Protein AF-A0A1Z9F8K7-F1 (afdb_monomer)

Secondary structure (DSSP, 8-state):
-------------------------------------HHHHHHHHHT-TTTT-TT----HHHHHHHHHH--HHHHHHHHHHHHHHHHHHH---HHHHHHHHT-HHHHHHHHHHHHHHHHH----HHHHHHHHHHHHHHHHHHHHHHHHHH-TTSTTTTT-EEEEEEETTEEEEEEEEE-TT--HHHHHHHHHHHHIIIIIIS----EEEEEETTEEEEEEESS--S-EE-------

Structure (mmCIF, N/CA/C/O backbone):
data_AF-A0A1Z9F8K7-F1
#
_entry.id   AF-A0A1Z9F8K7-F1
#
loop_
_atom_site.group_PDB
_atom_site.id
_atom_site.type_symbol
_atom_site.label_atom_id
_atom_site.label_alt_id
_atom_site.label_comp_id
_atom_site.label_asym_id
_atom_site.label_entity_id
_atom_site.label_seq_id
_atom_site.pdbx_PDB_ins_code
_atom_site.Cartn_x
_atom_site.Cartn_y
_atom_site.Cartn_z
_atom_site.occupancy
_atom_site.B_iso_or_equiv
_atom_site.auth_seq_id
_atom_site.auth_comp_id
_atom_site.auth_asym_id
_atom_site.auth_atom_id
_atom_site.pdbx_PDB_model_num
ATOM 1 N N . MET A 1 1 ? 26.541 8.194 108.139 1.00 36.62 1 MET A N 1
ATOM 2 C CA . MET A 1 1 ? 27.384 9.402 108.032 1.00 36.62 1 MET A CA 1
ATOM 3 C C . MET A 1 1 ? 27.018 10.096 106.727 1.00 36.62 1 MET A C 1
ATOM 5 O O . MET A 1 1 ? 27.173 9.483 105.684 1.00 36.62 1 MET A O 1
ATOM 9 N N . ARG A 1 2 ? 26.381 11.278 106.823 1.00 26.78 2 ARG A N 1
ATOM 10 C CA . ARG A 1 2 ? 26.667 12.510 106.051 1.00 26.78 2 ARG A CA 1
ATOM 11 C C . ARG A 1 2 ? 27.646 12.297 10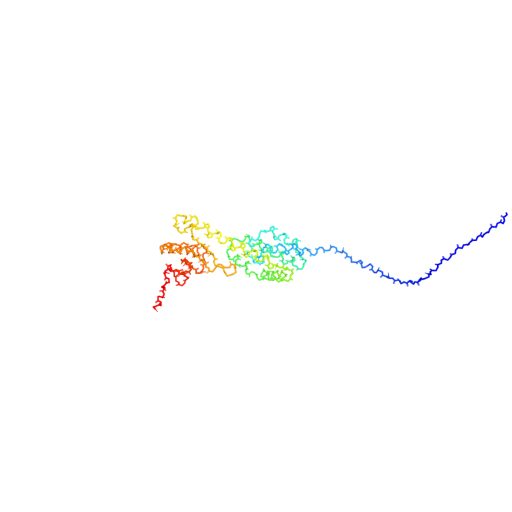4.871 1.00 26.78 2 ARG A C 1
ATOM 13 O O . ARG A 1 2 ? 28.742 11.823 105.125 1.00 26.78 2 ARG A O 1
ATOM 20 N N . ILE A 1 3 ? 27.366 12.609 103.606 1.00 37.41 3 ILE A N 1
ATOM 21 C CA . ILE A 1 3 ? 27.095 13.918 102.968 1.00 37.41 3 ILE A CA 1
ATOM 22 C C . ILE A 1 3 ? 27.021 13.573 101.459 1.00 37.41 3 ILE A C 1
ATOM 24 O O . ILE A 1 3 ? 27.861 12.819 100.984 1.00 37.41 3 ILE A O 1
ATOM 28 N N . ASN A 1 4 ? 25.919 13.822 100.751 1.00 33.81 4 ASN A N 1
ATOM 29 C CA . ASN A 1 4 ? 25.566 15.066 100.056 1.00 33.81 4 ASN A CA 1
ATOM 30 C C . ASN A 1 4 ? 26.594 15.575 99.031 1.00 33.81 4 ASN A C 1
ATOM 32 O O . ASN A 1 4 ? 27.760 15.751 99.351 1.00 33.81 4 ASN A O 1
ATOM 36 N N . ASN A 1 5 ? 26.037 16.034 97.906 1.00 37.03 5 ASN A N 1
ATOM 37 C CA . ASN A 1 5 ? 26.503 17.183 97.127 1.00 37.03 5 ASN A CA 1
ATOM 38 C C . ASN A 1 5 ? 27.742 16.950 96.236 1.00 37.03 5 ASN A C 1
ATOM 40 O O . ASN A 1 5 ? 28.699 16.300 96.617 1.00 37.03 5 ASN A O 1
ATOM 44 N N . THR A 1 6 ? 27.817 17.470 95.014 1.00 40.88 6 THR A N 1
ATOM 45 C CA . THR A 1 6 ? 27.006 18.492 94.342 1.00 40.88 6 THR A CA 1
ATOM 46 C C . THR A 1 6 ? 27.414 18.522 92.878 1.00 40.88 6 THR A C 1
ATOM 48 O O . THR A 1 6 ? 28.591 18.372 92.573 1.00 40.88 6 THR A O 1
ATOM 51 N N . ASN A 1 7 ? 26.423 18.781 92.026 1.00 40.78 7 ASN A N 1
ATOM 52 C CA . ASN A 1 7 ? 26.405 19.803 90.980 1.00 40.78 7 ASN A CA 1
ATOM 53 C C . ASN A 1 7 ? 27.745 20.231 90.377 1.00 40.78 7 ASN A C 1
ATOM 55 O O . ASN A 1 7 ? 28.614 20.748 91.070 1.00 40.78 7 ASN A O 1
ATOM 59 N N . THR A 1 8 ? 27.790 20.284 89.053 1.00 43.28 8 THR A N 1
ATOM 60 C CA . THR A 1 8 ? 27.679 21.531 88.268 1.00 43.28 8 THR A CA 1
ATOM 61 C C . THR A 1 8 ? 28.007 21.196 86.808 1.00 43.28 8 THR A C 1
ATOM 63 O O . THR A 1 8 ? 28.767 20.278 86.546 1.00 43.28 8 THR A O 1
ATOM 66 N N . ALA A 1 9 ? 27.524 21.872 85.781 1.00 42.62 9 ALA A N 1
ATOM 67 C CA . ALA A 1 9 ? 26.407 22.772 85.573 1.00 42.62 9 ALA A CA 1
ATOM 68 C C . ALA A 1 9 ? 26.485 23.181 84.090 1.00 42.62 9 ALA A C 1
ATOM 70 O O . ALA A 1 9 ? 27.541 23.084 83.474 1.00 42.62 9 ALA A O 1
ATOM 71 N N . VAL A 1 10 ? 25.385 23.758 83.610 1.00 44.31 10 VAL A N 1
ATOM 72 C CA . VAL A 1 10 ? 25.322 24.696 82.479 1.00 44.31 10 VAL A CA 1
ATOM 73 C C . VAL A 1 10 ? 25.510 24.065 81.087 1.00 44.31 10 VAL A C 1
ATOM 75 O O . VAL A 1 10 ? 26.565 23.568 80.742 1.00 44.31 10 VAL A O 1
ATOM 78 N N . GLY A 1 11 ? 24.534 24.108 80.189 1.00 39.06 11 GLY A N 1
ATOM 79 C CA . GLY A 1 11 ? 23.234 24.743 80.283 1.00 39.06 11 GLY A CA 1
ATOM 80 C C . GLY A 1 11 ? 22.647 25.032 78.911 1.00 39.06 11 GLY A C 1
ATOM 81 O O . GLY A 1 11 ? 23.347 25.006 77.904 1.00 39.06 11 GLY A O 1
ATOM 82 N N . THR A 1 12 ? 21.391 25.486 78.983 1.00 41.78 12 THR A N 1
ATOM 83 C CA . THR A 1 12 ? 20.778 26.531 78.139 1.00 41.78 12 THR A CA 1
ATOM 84 C C . THR A 1 12 ? 20.528 26.160 76.671 1.00 41.78 12 THR A C 1
ATOM 86 O O . THR A 1 12 ? 21.461 25.891 75.939 1.00 41.78 12 THR A O 1
ATOM 89 N N . LYS A 1 13 ? 19.315 26.191 76.109 1.00 43.00 13 LYS A N 1
ATOM 90 C CA . LYS A 1 13 ? 17.969 26.674 76.484 1.00 43.00 13 LYS A CA 1
ATOM 91 C C . LYS A 1 13 ? 16.964 25.868 75.626 1.00 43.00 13 LYS A C 1
ATOM 93 O O . LYS A 1 13 ? 17.309 25.489 74.517 1.00 43.00 13 LYS A O 1
ATOM 98 N N . LEU A 1 14 ? 15.837 25.404 76.182 1.00 38.28 14 LEU A N 1
ATOM 99 C CA . LEU A 1 14 ? 14.520 26.086 76.166 1.00 38.28 14 LEU A CA 1
ATOM 100 C C . LEU A 1 14 ? 14.023 26.357 74.727 1.00 38.28 14 LEU A C 1
ATOM 102 O O . LEU A 1 14 ? 14.733 26.990 73.966 1.00 38.28 14 LEU A O 1
ATOM 106 N N . ALA A 1 15 ? 12.807 26.039 74.301 1.00 37.22 15 ALA A N 1
ATOM 107 C CA . ALA A 1 15 ? 11.669 25.367 74.909 1.00 37.22 15 ALA A CA 1
ATOM 108 C C . ALA A 1 15 ? 10.620 25.153 73.803 1.00 37.22 15 ALA A C 1
ATOM 110 O O . ALA A 1 15 ? 10.550 25.937 72.863 1.00 37.22 15 ALA A O 1
ATOM 111 N N . LEU A 1 16 ? 9.811 24.111 73.994 1.00 40.34 16 LEU A N 1
ATOM 112 C CA . LEU A 1 16 ? 8.388 23.998 73.666 1.00 40.34 16 LEU A CA 1
ATOM 113 C C . LEU A 1 16 ? 7.793 24.978 72.640 1.00 40.34 16 LEU A C 1
ATOM 115 O O . LEU A 1 16 ? 7.617 26.157 72.932 1.00 40.34 16 LEU A O 1
ATOM 119 N N . LEU A 1 17 ? 7.210 24.403 71.588 1.00 39.25 17 LEU A N 1
ATOM 120 C CA . LEU A 1 17 ? 5.798 24.646 71.286 1.00 39.25 17 LEU A CA 1
ATOM 121 C C . LEU A 1 17 ? 5.211 23.470 70.496 1.00 39.25 17 LEU A C 1
ATOM 123 O O . LEU A 1 17 ? 5.615 23.175 69.375 1.00 39.25 17 LEU A O 1
ATOM 127 N N . LEU A 1 18 ? 4.263 22.792 71.149 1.00 39.88 18 LEU A N 1
ATOM 128 C CA . LEU A 1 18 ? 3.275 21.905 70.546 1.00 39.88 18 LEU A CA 1
ATOM 129 C C . LEU A 1 18 ? 2.636 22.600 69.337 1.00 39.88 18 LEU A C 1
ATOM 131 O O . LEU A 1 18 ? 1.976 23.624 69.502 1.00 39.88 18 LEU A O 1
ATOM 135 N N . VAL A 1 19 ? 2.731 21.981 68.165 1.00 38.62 19 VAL A N 1
ATOM 136 C CA . VAL A 1 19 ? 1.712 22.121 67.125 1.00 38.62 19 VAL A CA 1
ATOM 137 C C . VAL A 1 19 ? 1.274 20.715 66.757 1.00 38.62 19 VAL A C 1
ATOM 139 O O . VAL A 1 19 ? 1.989 19.942 66.127 1.00 38.62 19 VAL A O 1
ATOM 142 N N . THR A 1 20 ? 0.085 20.386 67.240 1.00 47.16 20 THR A N 1
ATOM 143 C CA . THR A 1 20 ? -0.798 19.340 66.739 1.00 47.16 20 THR A CA 1
ATOM 144 C C . THR A 1 20 ? -0.901 19.436 65.222 1.00 47.16 20 THR A C 1
ATOM 146 O O . THR A 1 20 ? -1.652 20.263 64.707 1.00 47.16 20 THR A O 1
ATOM 149 N N . LEU A 1 21 ? -0.165 18.586 64.507 1.00 39.25 21 LEU A N 1
ATOM 150 C CA . LEU A 1 21 ? -0.477 18.271 63.123 1.00 39.25 21 LEU A CA 1
ATOM 151 C C . LEU A 1 21 ? -1.242 16.952 63.116 1.00 39.25 21 LEU A C 1
ATOM 153 O O . LEU A 1 21 ? -0.684 15.868 63.279 1.00 39.25 21 LEU A O 1
ATOM 157 N N . ILE A 1 22 ? -2.556 17.089 62.977 1.00 41.19 22 ILE A N 1
ATOM 158 C CA . ILE A 1 22 ? -3.455 16.033 62.541 1.00 41.19 22 ILE A CA 1
ATOM 159 C C . ILE A 1 22 ? -2.940 15.613 61.163 1.00 41.19 22 ILE A C 1
ATOM 161 O O . ILE A 1 22 ? -3.246 16.247 60.156 1.00 41.19 22 ILE A O 1
ATOM 165 N N . VAL A 1 23 ? -2.105 14.575 61.114 1.00 41.94 23 VAL A N 1
ATOM 166 C CA . VAL A 1 23 ? -1.896 13.838 59.873 1.00 41.94 23 VAL A CA 1
ATOM 167 C C . VAL A 1 23 ? -3.186 13.065 59.682 1.00 41.94 23 VAL A C 1
ATOM 169 O O . VAL A 1 23 ? -3.385 11.992 60.249 1.00 41.94 23 VAL A O 1
ATOM 172 N N . ALA A 1 24 ? -4.108 13.683 58.947 1.00 41.72 24 ALA A N 1
ATOM 173 C CA . ALA A 1 24 ? -5.175 12.966 58.293 1.00 41.72 24 ALA A CA 1
ATOM 174 C C . ALA A 1 24 ? -4.490 11.898 57.442 1.00 41.72 24 ALA A C 1
ATOM 176 O O . ALA A 1 24 ? -3.976 12.173 56.359 1.00 41.72 24 ALA A O 1
ATOM 177 N N . VAL A 1 25 ? -4.442 10.680 57.979 1.00 42.53 25 VAL A N 1
ATOM 178 C CA . VAL A 1 25 ? -4.327 9.477 57.174 1.00 42.53 25 VAL A CA 1
ATOM 179 C C . VAL A 1 25 ? -5.582 9.515 56.319 1.00 42.53 25 VAL A C 1
ATOM 181 O O . VAL A 1 25 ? -6.651 9.059 56.720 1.00 42.53 25 VAL A O 1
ATOM 184 N N . SER A 1 26 ? -5.475 10.153 55.157 1.00 41.72 26 SER A N 1
ATOM 185 C CA . SER A 1 26 ? -6.296 9.781 54.028 1.00 41.72 26 SER A CA 1
ATOM 186 C C . SER A 1 26 ? -5.922 8.330 53.784 1.00 41.72 26 SER A C 1
ATOM 188 O O . SER A 1 26 ? -4.972 7.998 53.083 1.00 41.72 26 SER A O 1
ATOM 190 N N . ALA A 1 27 ? -6.671 7.445 54.438 1.00 40.38 27 ALA A N 1
ATOM 191 C CA . ALA A 1 27 ? -7.047 6.201 53.829 1.00 40.38 27 ALA A CA 1
ATOM 192 C C . ALA A 1 27 ? -7.707 6.604 52.508 1.00 40.38 27 ALA A C 1
ATOM 194 O O . ALA A 1 27 ? -8.923 6.761 52.418 1.00 40.38 27 ALA A O 1
ATOM 195 N N . VAL A 1 28 ? -6.880 6.824 51.483 1.00 39.66 28 VAL A N 1
ATOM 196 C CA . VAL A 1 28 ? -7.249 6.419 50.143 1.00 39.66 28 VAL A CA 1
ATOM 197 C C . VAL A 1 28 ? -7.537 4.948 50.344 1.00 39.66 28 VAL A C 1
ATOM 199 O O . VAL A 1 28 ? -6.641 4.125 50.525 1.00 39.66 28 VAL A O 1
ATOM 202 N N . SER A 1 29 ? -8.819 4.657 50.528 1.00 31.28 29 SER A N 1
ATOM 203 C CA . SER A 1 29 ? -9.329 3.324 50.356 1.00 31.28 29 SER A CA 1
ATOM 204 C C . SER A 1 29 ? -8.892 2.959 48.947 1.00 31.28 29 SER A C 1
ATOM 206 O O . SER A 1 29 ? -9.494 3.395 47.970 1.00 31.28 29 SER A O 1
ATOM 208 N N . CYS A 1 30 ? -7.778 2.234 48.850 1.00 41.50 30 CYS A N 1
ATOM 209 C CA . CYS A 1 30 ? -7.438 1.415 47.706 1.00 41.50 30 CYS A CA 1
ATOM 210 C C . CYS A 1 30 ? -8.510 0.322 47.640 1.00 41.50 30 CYS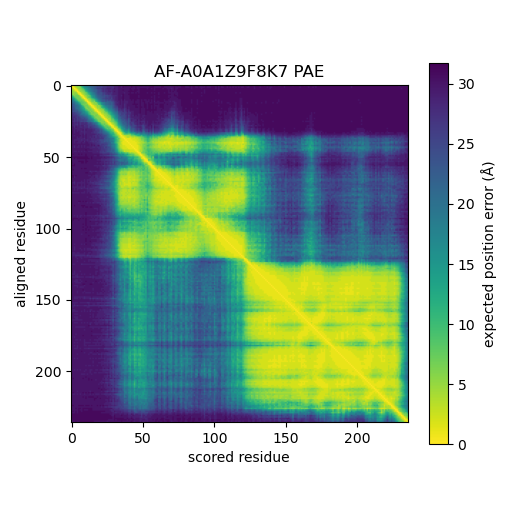 A C 1
ATOM 212 O O . CYS A 1 30 ? -8.272 -0.839 47.964 1.00 41.50 30 CYS A O 1
ATOM 214 N N . GLY A 1 31 ? -9.738 0.720 47.307 1.00 31.45 31 GLY A N 1
ATOM 215 C CA . GLY A 1 31 ? -10.697 -0.165 46.694 1.00 31.45 31 GLY A CA 1
ATOM 216 C C . GLY A 1 31 ? -10.125 -0.462 45.323 1.00 31.45 31 GLY A C 1
ATOM 217 O O . GLY A 1 31 ? -10.272 0.341 44.409 1.00 31.45 31 GLY A O 1
ATOM 218 N N . ASN A 1 32 ? -9.402 -1.575 45.220 1.00 40.25 32 ASN A N 1
ATOM 219 C CA . ASN A 1 32 ? -8.983 -2.166 43.958 1.00 40.25 32 ASN A CA 1
ATOM 220 C C . ASN A 1 32 ? -10.248 -2.578 43.182 1.00 40.25 32 ASN A C 1
ATOM 222 O O . ASN A 1 32 ? -10.625 -3.744 43.153 1.0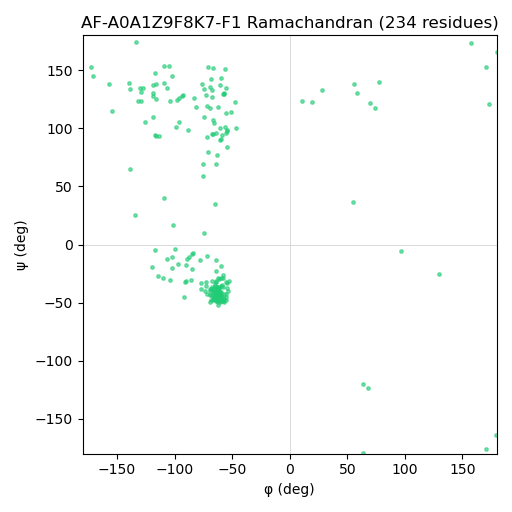0 40.25 32 ASN A O 1
ATOM 226 N N . ASN A 1 33 ? -10.929 -1.613 42.572 1.00 40.28 33 ASN A N 1
ATOM 227 C CA . ASN A 1 33 ? -11.612 -1.853 41.316 1.00 40.28 33 ASN A CA 1
ATOM 228 C C . ASN A 1 33 ? -10.550 -1.562 40.264 1.00 40.28 33 ASN A C 1
ATOM 230 O O . ASN A 1 33 ? -10.263 -0.399 40.003 1.00 40.28 33 ASN A O 1
ATOM 234 N N . SER A 1 34 ? -9.893 -2.597 39.737 1.00 50.91 34 SER A N 1
ATOM 235 C CA . SER A 1 34 ? -9.015 -2.418 38.581 1.00 50.91 34 SER A CA 1
ATOM 236 C C . SER A 1 34 ? -9.896 -1.982 37.410 1.00 50.91 34 SER A C 1
ATOM 238 O O . SER A 1 34 ? -10.560 -2.811 36.782 1.00 50.91 34 SER A O 1
ATOM 240 N N . ASP A 1 35 ? -9.975 -0.676 37.191 1.00 66.19 35 ASP A N 1
ATOM 241 C CA . ASP A 1 35 ? -10.745 -0.027 36.135 1.00 66.19 35 ASP A CA 1
ATOM 242 C C . ASP A 1 35 ? -10.035 -0.189 34.780 1.00 66.19 35 ASP A C 1
ATOM 244 O O . ASP A 1 35 ? -9.616 0.773 34.146 1.00 66.19 35 ASP A O 1
ATOM 248 N N . GLY A 1 36 ? -9.823 -1.450 34.387 1.00 69.81 36 GLY A N 1
ATOM 249 C CA . GLY A 1 36 ? -8.966 -1.816 33.261 1.00 69.81 36 GLY A CA 1
ATOM 250 C C . GLY A 1 36 ? -7.492 -1.443 33.465 1.00 69.81 36 GLY A C 1
ATOM 251 O O . GLY A 1 36 ? -7.088 -0.921 34.505 1.00 69.81 36 GLY A O 1
ATOM 252 N N . ASP A 1 37 ? -6.681 -1.741 32.456 1.00 82.06 37 ASP A N 1
ATOM 253 C CA . ASP A 1 37 ? -5.321 -1.220 32.309 1.00 82.06 37 ASP A CA 1
ATOM 254 C C . ASP A 1 37 ? -5.312 -0.375 31.035 1.00 82.06 37 ASP A C 1
ATOM 256 O O . ASP A 1 37 ? -5.166 -0.903 29.934 1.00 82.06 37 ASP A O 1
ATOM 260 N N . VAL A 1 38 ? -5.540 0.935 31.184 1.00 79.31 38 VAL A N 1
ATOM 261 C CA . VAL A 1 38 ? -5.648 1.882 30.060 1.00 79.31 38 VAL A CA 1
ATOM 262 C C . VAL A 1 38 ? -4.380 1.864 29.202 1.00 79.31 38 VAL A C 1
ATOM 264 O O . VAL A 1 38 ? -4.470 1.954 27.982 1.00 79.31 38 VAL A O 1
ATOM 267 N N . THR A 1 39 ? -3.199 1.710 29.808 1.00 79.38 39 THR A N 1
ATOM 268 C CA . THR A 1 39 ? -1.929 1.682 29.073 1.00 79.38 39 THR A CA 1
ATOM 269 C C . THR A 1 39 ? -1.818 0.413 28.236 1.00 79.38 39 THR A C 1
ATOM 271 O O . THR A 1 39 ? -1.580 0.505 27.035 1.00 79.38 39 THR A O 1
ATOM 274 N N . ALA A 1 40 ?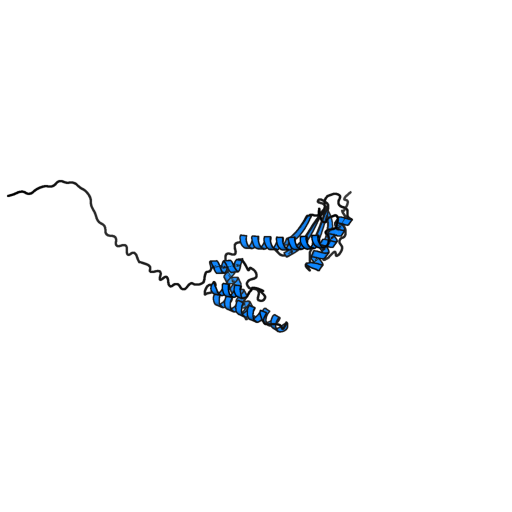 -2.071 -0.759 28.822 1.00 80.62 40 ALA A N 1
ATOM 275 C CA . ALA A 1 40 ? -2.063 -2.017 28.075 1.00 80.62 40 ALA A CA 1
ATOM 276 C C . ALA A 1 40 ? -3.187 -2.081 27.021 1.00 80.62 40 ALA A C 1
ATOM 278 O O . ALA A 1 40 ? -2.987 -2.611 25.930 1.00 80.62 40 ALA A O 1
ATOM 279 N N . TYR A 1 41 ? -4.357 -1.514 27.321 1.00 82.06 41 TYR A N 1
ATOM 280 C CA . TYR A 1 41 ? -5.472 -1.357 26.385 1.00 82.06 41 TYR A CA 1
ATOM 281 C C . TYR A 1 41 ? -5.064 -0.507 25.173 1.00 82.06 41 TYR A C 1
ATOM 283 O O . TYR A 1 41 ? -5.238 -0.933 24.031 1.00 82.06 41 TYR A O 1
ATOM 291 N N . CYS A 1 42 ? -4.450 0.655 25.407 1.00 77.75 42 CYS A N 1
ATOM 292 C CA . CYS A 1 42 ? -3.970 1.521 24.337 1.00 77.75 42 CYS A CA 1
ATOM 293 C C . CYS A 1 42 ? -2.798 0.909 23.556 1.00 77.75 42 CYS A C 1
ATOM 295 O O . CYS A 1 42 ? -2.724 1.114 22.348 1.00 77.75 42 CYS A O 1
ATOM 297 N N . ASP A 1 43 ? -1.936 0.101 24.177 1.00 78.44 43 ASP A N 1
ATOM 298 C CA . ASP A 1 43 ? -0.885 -0.662 23.484 1.00 78.44 43 ASP A CA 1
ATOM 299 C C . ASP A 1 43 ? -1.463 -1.667 22.476 1.00 78.44 43 ASP A C 1
ATOM 301 O O . ASP A 1 43 ? -0.935 -1.816 21.371 1.00 78.44 43 ASP A O 1
ATOM 305 N N . VAL A 1 44 ? -2.554 -2.356 22.837 1.00 75.88 44 VAL A N 1
ATOM 306 C CA . VAL A 1 44 ? -3.265 -3.267 21.923 1.00 75.88 44 VAL A CA 1
ATOM 307 C C . VAL A 1 44 ? -3.927 -2.486 20.788 1.00 75.88 44 VAL A C 1
ATOM 309 O O . VAL A 1 44 ? -3.885 -2.946 19.647 1.00 75.88 44 VAL A O 1
ATOM 312 N N . ILE A 1 45 ? -4.473 -1.297 21.076 1.00 74.81 45 ILE A N 1
ATOM 313 C CA . ILE A 1 45 ? -5.061 -0.423 20.050 1.00 74.81 45 ILE A CA 1
ATOM 314 C C . ILE A 1 45 ? -4.020 0.067 19.052 1.00 74.81 45 ILE A C 1
ATOM 316 O O . ILE A 1 45 ? -4.218 -0.012 17.844 1.00 74.81 45 ILE A O 1
ATOM 320 N N . SER A 1 46 ? -2.884 0.526 19.564 1.00 68.44 46 SER A N 1
ATOM 321 C CA . SER A 1 46 ? -1.795 1.092 18.765 1.00 68.44 46 SER A CA 1
ATOM 322 C C . SER A 1 46 ? -1.206 0.082 17.777 1.00 68.44 46 SER A C 1
ATOM 324 O O . SER A 1 46 ? -0.732 0.460 16.712 1.00 68.44 46 SER A O 1
ATOM 326 N N . LYS A 1 47 ? -1.242 -1.210 18.123 1.00 68.12 47 LYS A N 1
ATOM 327 C CA . LYS A 1 47 ? -0.743 -2.312 17.285 1.00 68.12 47 LYS A CA 1
ATOM 328 C C . LYS A 1 47 ? -1.764 -2.816 16.262 1.00 68.12 47 LYS A C 1
ATOM 330 O O . LYS A 1 47 ? -1.404 -3.633 15.424 1.00 68.12 47 LYS A O 1
ATOM 335 N N . ASN A 1 48 ? -3.008 -2.344 16.330 1.00 64.50 48 ASN A N 1
ATOM 336 C CA . ASN A 1 48 ? -4.124 -2.805 15.510 1.00 64.50 48 ASN A CA 1
ATOM 337 C C . ASN A 1 48 ? -4.975 -1.605 15.059 1.00 64.50 48 ASN A C 1
ATOM 339 O O . ASN A 1 48 ? -6.128 -1.468 15.455 1.00 64.50 48 ASN A O 1
ATOM 343 N N . LEU A 1 49 ? -4.409 -0.707 14.246 1.00 54.50 49 LEU A N 1
ATOM 344 C CA . LEU A 1 49 ? -5.061 0.560 13.870 1.00 54.50 49 LEU A CA 1
ATOM 345 C C . LEU A 1 49 ? -6.358 0.408 13.052 1.00 54.50 49 LEU A C 1
ATOM 347 O O . LEU A 1 49 ? -7.124 1.365 12.973 1.00 54.50 49 LEU A O 1
ATOM 351 N N . ASP A 1 50 ? -6.656 -0.782 12.522 1.00 55.06 50 ASP A N 1
ATOM 352 C CA . ASP A 1 50 ? -7.955 -1.081 11.900 1.00 55.06 50 ASP A CA 1
ATOM 353 C C . ASP A 1 50 ? -9.097 -1.215 12.923 1.00 55.06 50 ASP A C 1
ATOM 355 O O . ASP A 1 50 ? -10.272 -1.271 12.550 1.00 55.06 50 ASP A O 1
ATOM 359 N N . LEU A 1 51 ? -8.778 -1.257 14.223 1.00 51.78 51 LEU A N 1
ATOM 360 C CA . LEU A 1 51 ? -9.739 -1.409 15.309 1.00 51.78 51 LEU A CA 1
ATOM 361 C C . LEU A 1 51 ? -10.883 -0.402 15.189 1.00 51.78 51 LEU A C 1
ATOM 363 O O . LEU A 1 51 ? -10.704 0.801 15.364 1.00 51.78 51 LEU A O 1
ATOM 367 N N . GLY A 1 52 ? -12.080 -0.931 14.944 1.00 46.78 52 GLY A N 1
ATOM 368 C CA . GLY A 1 52 ? -13.328 -0.189 14.886 1.00 46.78 52 GLY A CA 1
ATOM 369 C C . GLY A 1 52 ? -14.145 -0.469 13.633 1.00 46.78 52 GLY A C 1
ATOM 370 O O . GLY A 1 52 ? -15.353 -0.347 13.725 1.00 46.78 52 GLY A O 1
ATOM 371 N N . VAL A 1 53 ? -13.570 -0.883 12.499 1.00 44.81 53 VAL A N 1
ATOM 372 C CA . VAL A 1 53 ? -14.380 -1.233 11.312 1.00 44.81 53 VAL A CA 1
ATOM 373 C C . VAL A 1 53 ? -15.173 -2.533 11.578 1.00 44.81 53 VAL A C 1
ATOM 375 O O . VAL A 1 53 ? -14.591 -3.478 12.117 1.00 44.81 53 VAL A O 1
ATOM 378 N N . PRO A 1 54 ? -16.479 -2.623 11.233 1.00 37.50 54 PRO A N 1
ATOM 379 C CA . PRO A 1 54 ? -17.305 -3.816 11.484 1.00 37.50 54 PRO A CA 1
ATOM 380 C C . PRO A 1 54 ? -16.787 -5.093 10.801 1.00 37.50 54 PRO A C 1
ATOM 382 O O . PRO A 1 54 ? -17.145 -6.190 11.211 1.00 37.50 54 PRO A O 1
ATOM 385 N N . ASP A 1 55 ? -15.924 -4.934 9.794 1.00 42.06 55 ASP A N 1
ATOM 386 C CA . ASP A 1 55 ? -15.230 -5.987 9.041 1.00 42.06 55 ASP A CA 1
ATOM 387 C C . ASP A 1 55 ? -13.726 -6.017 9.371 1.00 42.06 55 ASP A C 1
ATOM 389 O O . ASP A 1 55 ? -12.846 -6.122 8.517 1.00 42.06 55 ASP A O 1
ATOM 393 N N . THR A 1 56 ? -13.396 -5.822 10.646 1.00 49.22 56 THR A N 1
ATOM 394 C CA . THR A 1 56 ? -12.035 -6.058 11.111 1.00 49.22 56 THR A CA 1
ATOM 395 C C . THR A 1 56 ? -11.822 -7.563 11.190 1.00 49.22 56 THR A C 1
ATOM 397 O O . THR A 1 56 ? -12.357 -8.220 12.080 1.00 49.22 56 THR A O 1
ATOM 400 N N . ASN A 1 57 ? -10.995 -8.113 10.299 1.00 49.78 57 ASN A N 1
ATOM 401 C CA . ASN A 1 57 ? -10.450 -9.479 10.378 1.00 49.78 57 ASN A CA 1
ATOM 402 C C . ASN A 1 57 ? -9.511 -9.669 11.594 1.00 49.78 57 ASN A C 1
ATOM 404 O O . ASN A 1 57 ? -8.500 -10.370 11.524 1.00 49.78 57 ASN A O 1
ATOM 408 N N . LEU A 1 58 ? -9.804 -9.010 12.717 1.00 55.59 58 LEU A N 1
ATOM 409 C CA . LEU A 1 58 ? -9.051 -9.144 13.946 1.00 55.59 58 LEU A CA 1
ATOM 410 C C . LEU A 1 58 ? -9.352 -10.512 14.562 1.00 55.59 58 LEU A C 1
ATOM 412 O O . LEU A 1 58 ? -10.520 -10.859 14.754 1.00 55.59 58 LEU A O 1
ATOM 416 N N . PRO A 1 59 ? -8.318 -11.294 14.902 1.00 63.94 59 PRO A N 1
ATOM 417 C CA . PRO A 1 59 ? -8.506 -12.571 15.570 1.00 63.94 59 PRO A CA 1
ATOM 418 C C . PRO A 1 59 ? -9.315 -12.418 16.874 1.00 63.94 59 PRO A C 1
ATOM 420 O O . PRO A 1 59 ? -9.055 -11.514 17.674 1.00 63.94 59 PRO A O 1
ATOM 423 N N . ILE A 1 60 ? -10.302 -13.298 17.103 1.00 67.56 60 ILE A N 1
ATOM 424 C CA . ILE A 1 60 ? -11.223 -13.238 18.262 1.00 67.56 60 ILE A CA 1
ATOM 425 C C . ILE A 1 60 ? -10.467 -13.197 19.603 1.00 67.56 60 ILE A C 1
ATOM 427 O O . ILE A 1 60 ? -10.898 -12.529 20.543 1.00 67.56 60 ILE A O 1
ATOM 431 N N . ASP A 1 61 ? -9.315 -13.858 19.692 1.00 70.88 61 ASP A N 1
ATOM 432 C CA . ASP A 1 61 ? -8.440 -13.856 20.865 1.00 70.88 61 ASP A CA 1
ATOM 433 C C . ASP A 1 61 ? -7.849 -12.471 21.177 1.00 70.88 61 ASP A C 1
ATOM 435 O O . ASP A 1 61 ? -7.680 -12.127 22.350 1.00 70.88 61 ASP A O 1
ATOM 439 N N . GLN A 1 62 ? -7.606 -11.632 20.164 1.00 69.50 62 GLN A N 1
ATOM 440 C CA . GLN A 1 62 ? -7.192 -10.242 20.377 1.00 69.50 62 GLN A CA 1
ATOM 441 C C . GLN A 1 62 ? -8.342 -9.368 20.892 1.00 69.50 62 GLN A C 1
ATOM 443 O O . GLN A 1 62 ? -8.123 -8.503 21.743 1.00 69.50 62 GLN A O 1
ATOM 448 N N . LEU A 1 63 ? -9.576 -9.617 20.442 1.00 71.69 63 LEU A N 1
ATOM 449 C CA . LEU A 1 63 ? -10.767 -8.918 20.940 1.00 71.69 63 LEU A CA 1
ATOM 450 C C . LEU A 1 63 ? -11.081 -9.309 22.394 1.00 71.69 63 LEU A C 1
ATOM 452 O O . LEU A 1 63 ? -11.416 -8.448 23.209 1.00 71.69 63 LEU A O 1
ATOM 456 N N . ASP A 1 64 ? -10.898 -10.580 22.758 1.00 80.12 64 ASP A N 1
ATOM 457 C CA . ASP A 1 64 ? -11.061 -11.056 24.138 1.00 80.12 64 ASP A CA 1
ATOM 458 C C . ASP A 1 64 ? -9.980 -10.476 25.081 1.00 80.12 64 ASP A C 1
ATOM 460 O O . ASP A 1 64 ? -10.271 -10.098 26.227 1.00 80.12 64 ASP A O 1
ATOM 464 N N . LEU A 1 65 ? -8.741 -10.318 24.594 1.00 80.00 65 LEU A N 1
ATOM 465 C CA . LEU A 1 65 ? -7.686 -9.589 25.308 1.00 80.00 65 LEU A CA 1
ATOM 466 C C . LEU A 1 65 ? -8.069 -8.114 25.509 1.00 80.00 65 LEU A C 1
ATOM 468 O O . LEU A 1 65 ? -7.943 -7.591 26.618 1.00 80.00 65 LEU A O 1
ATOM 472 N N . LEU A 1 66 ? -8.607 -7.462 24.478 1.00 78.75 66 LEU A N 1
ATOM 473 C CA . LEU A 1 66 ? -9.043 -6.068 24.544 1.00 78.75 66 LEU A CA 1
ATOM 474 C C . LEU A 1 66 ? -10.160 -5.866 25.585 1.00 78.75 66 LEU A C 1
ATOM 476 O O . LEU A 1 66 ? -10.083 -4.930 26.376 1.00 78.75 66 LEU A O 1
ATOM 480 N N . ILE A 1 67 ? -11.145 -6.772 25.674 1.00 82.69 67 ILE A N 1
ATOM 481 C CA . ILE A 1 67 ? -12.199 -6.748 26.716 1.00 82.69 67 ILE A CA 1
ATOM 482 C C . ILE A 1 67 ? -11.606 -6.879 28.125 1.00 82.69 67 ILE A C 1
ATOM 484 O O . ILE A 1 67 ? -12.103 -6.275 29.085 1.00 82.69 67 ILE A O 1
ATOM 488 N N . THR A 1 68 ? -10.565 -7.699 28.267 1.00 84.06 68 THR A N 1
ATOM 489 C CA . THR A 1 68 ? -9.905 -7.937 29.556 1.00 84.06 68 THR A CA 1
ATOM 490 C C . THR A 1 68 ? -9.216 -6.671 30.058 1.00 84.06 68 THR A C 1
ATOM 492 O O . THR A 1 68 ? -9.330 -6.349 31.241 1.00 84.06 68 THR A O 1
ATOM 495 N N . LEU A 1 69 ? -8.564 -5.939 29.153 1.00 84.06 69 LEU A N 1
ATOM 496 C CA . LEU A 1 69 ? -7.814 -4.719 29.452 1.00 84.06 69 LEU A CA 1
ATOM 497 C C . LEU A 1 69 ? -8.694 -3.458 29.475 1.00 84.06 69 LEU A C 1
ATOM 499 O O . LEU A 1 69 ? -8.315 -2.471 30.102 1.00 84.06 69 LEU A O 1
ATOM 503 N N . ALA A 1 70 ? -9.867 -3.497 28.834 1.00 83.00 70 ALA A N 1
ATOM 504 C CA . ALA A 1 70 ? -10.750 -2.348 28.669 1.00 83.00 70 ALA A CA 1
ATOM 505 C C . ALA A 1 70 ? -11.190 -1.720 30.009 1.00 83.00 70 ALA A C 1
ATOM 507 O O . ALA A 1 70 ? -11.735 -2.427 30.873 1.00 83.00 70 ALA A O 1
ATOM 508 N N . PRO A 1 71 ? -11.049 -0.388 30.148 1.00 84.25 71 PRO A N 1
ATOM 509 C CA . PRO A 1 71 ? -11.649 0.386 31.233 1.00 84.25 71 PRO A CA 1
ATOM 510 C C . PRO A 1 71 ? -13.163 0.200 31.297 1.00 84.25 71 PRO A C 1
ATOM 512 O O . PRO A 1 71 ? -13.817 -0.047 30.277 1.00 84.25 71 PRO A O 1
ATOM 515 N N . SER A 1 72 ? -13.753 0.327 32.487 1.00 83.56 72 SER A N 1
ATOM 516 C CA . SER A 1 72 ? -15.179 0.035 32.700 1.00 83.56 72 SER A CA 1
ATOM 517 C C . SER A 1 72 ? -16.117 0.870 31.817 1.00 83.56 72 SER A C 1
ATOM 519 O O . SER A 1 72 ? -17.185 0.389 31.428 1.00 83.56 72 SER A O 1
ATOM 521 N N . GLU A 1 73 ? -15.681 2.074 31.450 1.00 81.81 73 GLU A N 1
ATOM 522 C CA . GLU A 1 73 ? -16.366 3.044 30.591 1.00 81.81 73 GLU A CA 1
ATOM 523 C C . GLU A 1 73 ? -16.572 2.529 29.159 1.00 81.81 73 GLU A C 1
ATOM 525 O O . GLU A 1 73 ? -17.649 2.702 28.589 1.00 81.81 73 GLU A O 1
ATOM 530 N N . VAL A 1 74 ? -15.571 1.845 28.592 1.00 81.62 74 VAL A N 1
ATOM 531 C CA . VAL A 1 74 ? -15.583 1.366 27.197 1.00 81.62 74 VAL A CA 1
ATOM 532 C C . VAL A 1 74 ? -15.792 -0.149 27.098 1.00 81.62 74 VAL A C 1
ATOM 534 O O . VAL A 1 74 ? -16.141 -0.668 26.042 1.00 81.62 74 VAL A O 1
ATOM 537 N N . LYS A 1 75 ? -15.681 -0.890 28.207 1.00 84.94 75 LYS A N 1
ATOM 538 C CA . LYS A 1 75 ? -15.765 -2.361 28.233 1.00 84.94 75 LYS A CA 1
ATOM 539 C C . LYS A 1 75 ? -17.029 -2.931 27.589 1.00 84.94 75 LYS A C 1
ATOM 541 O O . LYS A 1 75 ? -16.961 -3.932 26.875 1.00 84.94 75 LYS A O 1
ATOM 546 N N . LYS A 1 76 ? -18.185 -2.294 27.805 1.00 85.31 76 LYS A N 1
ATOM 547 C CA . LYS A 1 76 ? -19.452 -2.702 27.167 1.00 85.31 76 LYS A CA 1
ATOM 548 C C . LYS A 1 76 ? -19.427 -2.504 25.652 1.00 85.31 76 LYS A C 1
ATOM 550 O O . LYS A 1 76 ? -19.956 -3.340 24.928 1.00 85.31 76 LYS A O 1
ATOM 555 N N . VAL A 1 77 ? -18.795 -1.427 25.194 1.00 82.88 77 VAL A N 1
ATOM 556 C CA . VAL A 1 77 ? -18.643 -1.096 23.775 1.00 82.88 77 VAL A CA 1
ATOM 557 C C . VAL A 1 77 ? -17.714 -2.103 23.098 1.00 82.88 77 VAL A C 1
ATOM 559 O O . VAL A 1 77 ? -18.097 -2.703 22.101 1.00 82.88 77 VAL A O 1
ATOM 562 N N . VAL A 1 78 ? -16.554 -2.389 23.699 1.00 80.44 78 VAL A N 1
ATOM 563 C CA . VAL A 1 78 ? -15.600 -3.397 23.197 1.00 80.44 78 VAL A CA 1
ATOM 564 C C . VAL A 1 78 ? -16.232 -4.791 23.144 1.00 80.44 78 VAL A C 1
ATOM 566 O O . VAL A 1 78 ? -16.069 -5.513 22.166 1.00 80.44 78 VAL A O 1
ATOM 569 N N . THR A 1 79 ? -17.017 -5.158 24.163 1.00 83.56 79 THR A N 1
ATOM 570 C CA . THR A 1 79 ? -17.746 -6.440 24.177 1.00 83.56 79 THR A CA 1
ATOM 571 C C . THR A 1 79 ? -18.756 -6.524 23.031 1.00 83.56 79 THR A C 1
ATOM 573 O O . THR A 1 79 ? -18.907 -7.579 22.420 1.00 83.56 79 THR A O 1
ATOM 576 N N . LYS A 1 80 ? -19.436 -5.415 22.717 1.00 82.81 80 LYS A N 1
ATOM 577 C CA . LYS A 1 80 ? -20.377 -5.354 21.597 1.00 82.81 80 LYS A CA 1
ATOM 578 C C . LYS A 1 80 ? -19.659 -5.518 20.257 1.00 82.81 80 LYS A C 1
ATOM 580 O O . LYS A 1 80 ? -20.075 -6.366 19.482 1.00 82.81 80 LYS A O 1
ATOM 585 N N . ILE A 1 81 ? -18.546 -4.808 20.044 1.00 76.44 81 ILE A N 1
ATOM 586 C CA . ILE A 1 81 ? -17.703 -4.952 18.841 1.00 76.44 81 ILE A CA 1
ATOM 587 C C . ILE A 1 81 ? -17.254 -6.407 18.661 1.00 76.44 81 ILE A C 1
ATOM 589 O O . ILE A 1 81 ? -17.381 -6.961 17.573 1.00 76.44 81 ILE A O 1
ATOM 593 N N . ARG A 1 82 ? -16.800 -7.058 19.739 1.00 80.62 82 ARG A N 1
ATOM 594 C CA . ARG A 1 82 ? -16.402 -8.471 19.717 1.00 80.62 82 ARG A CA 1
ATOM 595 C C . ARG A 1 82 ? -17.539 -9.399 19.304 1.00 80.62 82 ARG A C 1
ATOM 597 O O . ARG A 1 82 ? -17.321 -10.300 18.502 1.00 80.62 82 ARG A O 1
ATOM 604 N N . ASN A 1 83 ? -18.733 -9.208 19.860 1.00 80.25 83 ASN A N 1
ATOM 605 C CA . ASN A 1 83 ? -19.884 -10.045 19.524 1.00 80.25 83 ASN A CA 1
ATOM 606 C C . ASN A 1 83 ? -20.326 -9.830 18.076 1.00 80.25 83 ASN A C 1
ATOM 608 O O . ASN A 1 83 ? -20.509 -10.807 17.366 1.00 80.25 83 ASN A O 1
ATOM 612 N N . THR A 1 84 ? -20.391 -8.579 17.615 1.00 76.06 84 THR A N 1
ATOM 613 C CA . THR A 1 84 ? -20.707 -8.269 16.216 1.00 76.06 84 THR A CA 1
ATOM 614 C C . THR A 1 84 ? -19.687 -8.885 15.256 1.00 76.06 84 THR A C 1
ATOM 616 O O . THR A 1 84 ? -20.084 -9.471 14.259 1.00 76.06 84 THR A O 1
ATOM 619 N N . SER A 1 85 ? -18.388 -8.813 15.564 1.00 73.44 85 SER A N 1
ATOM 620 C CA . SER A 1 85 ? -17.334 -9.435 14.747 1.00 73.44 85 SER A CA 1
ATOM 621 C C . SER A 1 85 ? -17.472 -10.963 14.691 1.00 73.44 85 SER A C 1
ATOM 623 O O . SER A 1 85 ? -17.366 -11.555 13.618 1.00 73.44 85 SER A O 1
ATOM 625 N N . ALA A 1 86 ? -17.785 -11.605 15.823 1.00 74.50 86 ALA A N 1
ATOM 626 C CA . ALA A 1 86 ? -18.052 -13.042 15.864 1.00 74.50 86 ALA A CA 1
ATOM 627 C C . ALA A 1 86 ? -19.298 -13.422 15.044 1.00 74.50 86 ALA A C 1
ATOM 629 O O . ALA A 1 86 ? -19.244 -14.377 14.275 1.00 74.50 86 ALA A O 1
ATOM 630 N N . ASP A 1 87 ? -20.382 -12.651 15.159 1.00 75.50 87 ASP A N 1
ATOM 631 C CA . ASP A 1 87 ? -21.615 -12.880 14.403 1.00 75.50 87 ASP A CA 1
ATOM 632 C C . ASP A 1 87 ? -21.368 -12.719 12.892 1.00 75.50 87 ASP A C 1
ATOM 634 O O . ASP A 1 87 ? -21.790 -13.562 12.106 1.00 75.50 87 ASP A O 1
ATOM 638 N N . VAL A 1 88 ? -20.627 -11.682 12.481 1.00 72.62 88 VAL A N 1
ATOM 639 C CA . VAL A 1 88 ? -20.237 -11.437 11.080 1.00 72.62 88 VAL A CA 1
ATOM 640 C C . VAL A 1 88 ? -19.409 -12.591 10.513 1.00 72.62 88 VAL A C 1
ATOM 642 O O . VAL A 1 88 ? -19.673 -13.028 9.393 1.00 72.62 88 VAL A O 1
ATOM 645 N N . ALA A 1 89 ? -18.464 -13.138 11.283 1.00 71.69 89 ALA A N 1
ATOM 646 C CA . ALA A 1 89 ? -17.631 -14.263 10.853 1.00 71.69 89 ALA A CA 1
ATOM 647 C C . ALA A 1 89 ? -18.429 -15.559 10.594 1.00 71.69 89 ALA A C 1
ATOM 649 O O . ALA A 1 89 ? -17.974 -16.429 9.849 1.00 71.69 89 ALA A O 1
ATOM 650 N N . GLU A 1 90 ? -19.619 -15.698 11.186 1.00 74.44 90 GLU A N 1
ATOM 651 C CA . GLU A 1 90 ? -20.515 -16.840 10.969 1.00 74.44 90 GLU A CA 1
ATOM 652 C C . GLU A 1 90 ? -21.468 -16.647 9.770 1.00 74.44 90 GLU A C 1
ATOM 654 O O . GLU A 1 90 ? -22.109 -17.604 9.317 1.00 74.44 90 GLU A O 1
ATOM 659 N N . ILE A 1 91 ? -21.557 -15.435 9.209 1.00 73.88 91 ILE A N 1
ATOM 660 C CA . ILE A 1 91 ? -22.447 -15.128 8.087 1.00 73.88 91 ILE A CA 1
ATOM 661 C C . ILE A 1 91 ? -21.818 -15.571 6.760 1.00 73.88 91 ILE A C 1
ATOM 663 O O . ILE A 1 91 ? -20.802 -15.055 6.310 1.00 73.88 91 ILE A O 1
ATOM 667 N N . SER A 1 92 ? -22.492 -16.492 6.069 1.00 71.75 92 SER A N 1
ATOM 668 C CA . SER A 1 92 ? -22.104 -16.956 4.724 1.00 71.75 92 SER A CA 1
ATOM 669 C C . SER A 1 92 ? -22.940 -16.350 3.589 1.00 71.75 92 SER A C 1
ATOM 671 O O . SER A 1 92 ? -22.594 -16.501 2.417 1.00 71.75 92 SER A O 1
ATOM 673 N N . ALA A 1 93 ? -24.046 -15.671 3.913 1.00 80.25 93 ALA A N 1
ATOM 674 C CA . ALA A 1 93 ? -24.948 -15.059 2.941 1.00 80.25 93 ALA A CA 1
ATOM 675 C C . ALA A 1 93 ? -24.648 -13.562 2.770 1.00 80.25 93 ALA A C 1
ATOM 677 O O . ALA A 1 93 ? -24.706 -12.803 3.736 1.00 80.25 93 ALA A O 1
ATOM 678 N N . LEU A 1 94 ? -24.397 -13.128 1.530 1.00 69.25 94 LEU A N 1
ATOM 679 C CA . LEU A 1 94 ? -23.993 -11.753 1.206 1.00 69.25 94 LEU A CA 1
ATOM 680 C C . LEU A 1 94 ? -24.983 -10.698 1.733 1.00 69.25 94 LEU A C 1
ATOM 682 O O . LEU A 1 94 ? -24.575 -9.702 2.318 1.00 69.25 94 LEU A O 1
ATOM 686 N N . ASP A 1 95 ? -26.285 -10.940 1.597 1.00 70.25 95 ASP A N 1
ATOM 687 C CA . ASP A 1 95 ? -27.335 -9.999 2.012 1.00 70.25 95 ASP A CA 1
ATOM 688 C C . ASP A 1 95 ? -27.355 -9.782 3.536 1.00 70.25 95 ASP A C 1
ATOM 690 O O . ASP A 1 95 ? -27.650 -8.692 4.026 1.00 70.25 95 ASP A O 1
ATOM 694 N N . GLN A 1 96 ? -27.024 -10.831 4.292 1.00 72.81 96 GLN A N 1
ATOM 695 C CA . GLN A 1 96 ? -26.916 -10.783 5.750 1.00 72.81 96 GLN A CA 1
ATOM 696 C C . GLN A 1 96 ? -25.613 -10.110 6.179 1.00 72.81 96 GLN A C 1
ATOM 698 O O . GLN A 1 96 ? -25.614 -9.392 7.174 1.00 72.81 96 GLN A O 1
ATOM 703 N N . LEU A 1 97 ? -24.537 -10.284 5.402 1.00 69.12 97 LEU A N 1
ATOM 704 C CA . LEU A 1 97 ? -23.263 -9.611 5.637 1.00 69.12 97 LEU A CA 1
ATOM 705 C C . LEU A 1 97 ? -23.444 -8.098 5.496 1.00 69.12 97 LEU A C 1
ATOM 707 O O . LEU A 1 97 ? -23.120 -7.358 6.415 1.00 69.12 97 LEU A O 1
ATOM 711 N N . PHE A 1 98 ? -24.095 -7.651 4.416 1.00 68.56 98 PHE A N 1
ATOM 712 C CA . PHE A 1 98 ? -24.484 -6.250 4.243 1.00 68.56 98 PHE A CA 1
ATOM 713 C C . PHE A 1 98 ? -25.333 -5.738 5.416 1.00 68.56 98 PHE A C 1
ATOM 715 O O . PHE A 1 98 ? -25.055 -4.669 5.956 1.00 68.56 98 PHE A O 1
ATOM 722 N N . ALA A 1 99 ? -26.353 -6.487 5.840 1.00 73.50 99 ALA A N 1
ATOM 723 C CA . ALA A 1 99 ? -27.198 -6.076 6.961 1.00 73.50 99 ALA A CA 1
ATOM 724 C C . ALA A 1 99 ? -26.415 -5.934 8.279 1.00 73.50 99 ALA A C 1
ATOM 726 O O . ALA A 1 99 ? -26.681 -5.006 9.038 1.00 73.50 99 ALA A O 1
ATOM 727 N N . ALA A 1 100 ? -25.444 -6.814 8.531 1.00 69.56 100 ALA A N 1
ATOM 728 C CA . ALA A 1 100 ? -24.594 -6.762 9.714 1.00 69.56 100 ALA A CA 1
ATOM 729 C C . ALA A 1 100 ? -23.564 -5.620 9.647 1.00 69.56 100 ALA A C 1
ATOM 731 O O . ALA A 1 100 ? -23.363 -4.919 10.636 1.00 69.56 100 ALA A O 1
ATOM 732 N N . THR A 1 101 ? -22.964 -5.365 8.479 1.00 66.19 101 THR A N 1
ATOM 733 C CA . THR A 1 101 ? -22.026 -4.247 8.274 1.00 66.19 101 THR A CA 1
ATOM 734 C C . THR A 1 101 ? -22.695 -2.886 8.477 1.00 66.19 101 THR A C 1
ATOM 736 O O . THR A 1 101 ? -22.072 -1.965 9.002 1.00 66.19 101 THR A O 1
ATOM 739 N N . PHE A 1 102 ? -23.962 -2.748 8.075 1.00 72.31 102 PHE A N 1
ATOM 740 C CA . PHE A 1 102 ? -24.719 -1.496 8.166 1.00 72.31 102 PHE A CA 1
ATOM 741 C C . PHE A 1 102 ? -25.690 -1.445 9.355 1.00 72.31 102 PHE A C 1
ATOM 743 O O . PHE A 1 102 ? -26.580 -0.592 9.378 1.00 72.31 102 PHE A O 1
ATOM 750 N N . ASP A 1 103 ? -25.525 -2.326 10.345 1.00 77.06 103 ASP A N 1
ATOM 751 C CA . ASP A 1 103 ? -26.323 -2.299 11.568 1.00 77.06 103 ASP A CA 1
ATOM 752 C C . ASP A 1 103 ? -26.082 -0.979 12.337 1.00 77.06 103 ASP A C 1
ATOM 754 O O . ASP A 1 103 ? -24.955 -0.715 12.777 1.00 77.06 103 ASP A O 1
ATOM 758 N N . PRO A 1 104 ? -27.113 -0.133 12.544 1.00 77.88 104 PRO A N 1
ATOM 759 C CA . PRO A 1 104 ? -26.970 1.131 13.269 1.00 77.88 104 PRO A CA 1
ATOM 760 C C . PRO A 1 104 ? -26.383 0.958 14.672 1.00 77.88 104 PRO A C 1
ATOM 762 O O . PRO A 1 104 ? -25.673 1.830 15.171 1.00 77.88 104 PRO A O 1
ATOM 765 N N . GLU A 1 105 ? -26.676 -0.172 15.310 1.00 77.81 105 GLU A N 1
ATOM 766 C CA . GLU A 1 105 ? -26.203 -0.495 16.647 1.00 77.81 105 GLU A CA 1
ATOM 767 C C . GLU A 1 105 ? -24.713 -0.855 16.698 1.00 77.81 105 GLU A C 1
ATOM 769 O O . GLU A 1 105 ? -24.057 -0.561 17.707 1.00 77.81 105 GLU A O 1
ATOM 774 N N . ALA A 1 106 ? -24.188 -1.473 15.640 1.00 72.81 106 ALA A N 1
ATOM 775 C CA . ALA A 1 106 ? -22.765 -1.731 15.454 1.00 72.81 106 ALA A CA 1
ATOM 776 C C . ALA A 1 106 ? -22.005 -0.435 15.134 1.00 72.81 106 ALA A C 1
ATOM 778 O O . ALA A 1 106 ? -20.962 -0.168 15.733 1.00 72.81 106 ALA A O 1
ATOM 779 N N . ILE A 1 107 ? -22.573 0.412 14.268 1.00 73.06 107 ILE A N 1
ATOM 780 C CA . ILE A 1 107 ? -22.000 1.717 13.899 1.00 73.06 107 ILE A CA 1
ATOM 781 C C . ILE A 1 107 ? -21.875 2.636 15.125 1.00 73.06 107 ILE A C 1
ATOM 783 O O . ILE A 1 107 ? -20.849 3.288 15.319 1.00 73.06 107 ILE A O 1
ATOM 787 N N . ASP A 1 108 ? -22.892 2.689 15.989 1.00 78.56 108 ASP A N 1
ATOM 788 C CA . ASP A 1 108 ? -22.851 3.498 17.215 1.00 78.56 108 ASP A CA 1
ATOM 789 C C . ASP A 1 108 ? -21.767 3.018 18.199 1.00 78.56 108 ASP A C 1
ATOM 791 O O . ASP A 1 108 ? -21.026 3.819 18.782 1.00 78.56 108 ASP A O 1
ATOM 795 N N . ALA A 1 109 ? -21.608 1.697 18.329 1.00 76.00 109 ALA A N 1
ATOM 796 C CA . ALA A 1 109 ? -20.554 1.101 19.142 1.00 76.00 109 ALA A CA 1
ATOM 797 C C . ALA A 1 109 ? -19.159 1.428 18.588 1.00 76.00 109 ALA A C 1
ATOM 799 O O . ALA A 1 109 ? -18.279 1.843 19.343 1.00 76.00 109 ALA A O 1
ATOM 800 N N . GLN A 1 110 ? -18.975 1.316 17.272 1.00 72.50 110 GLN A N 1
ATOM 801 C CA . GLN A 1 110 ? -17.747 1.711 16.587 1.00 72.50 110 GLN A CA 1
ATOM 802 C C . GLN A 1 110 ? -17.414 3.185 16.837 1.00 72.50 110 GLN A C 1
ATOM 804 O O . GLN A 1 110 ? -16.296 3.503 17.239 1.00 72.50 110 GLN A O 1
ATOM 809 N N . ASN A 1 111 ? -18.377 4.088 16.647 1.00 71.19 111 ASN A N 1
ATOM 810 C CA . ASN A 1 111 ? -18.159 5.518 16.857 1.00 71.19 111 ASN A CA 1
ATOM 811 C C . ASN A 1 111 ? -17.763 5.821 18.304 1.00 71.19 111 ASN A C 1
ATOM 813 O O . ASN A 1 111 ? -16.814 6.565 18.548 1.00 71.19 111 ASN A O 1
ATOM 817 N N . THR A 1 112 ? -18.441 5.200 19.269 1.00 79.38 112 THR A N 1
ATOM 818 C CA . THR A 1 112 ? -18.125 5.367 20.693 1.00 79.38 112 THR A CA 1
ATOM 819 C C . THR A 1 112 ? -16.719 4.861 21.021 1.00 79.38 112 THR A C 1
ATOM 821 O O . THR A 1 112 ? -15.976 5.522 21.748 1.00 79.38 112 THR A O 1
ATOM 824 N N . PHE A 1 113 ? -16.328 3.719 20.455 1.00 78.56 113 PHE A N 1
ATOM 825 C CA . PHE A 1 113 ? -14.994 3.147 20.611 1.00 78.56 113 PHE A CA 1
ATOM 826 C C . PHE A 1 113 ? -13.904 4.057 20.025 1.00 78.56 113 PHE A C 1
ATOM 828 O O . PHE A 1 113 ? -12.922 4.348 20.706 1.00 78.56 113 PHE A O 1
ATOM 835 N N . GLN A 1 114 ? -14.107 4.582 18.813 1.00 73.31 114 GLN A N 1
ATOM 836 C CA . GLN A 1 114 ? -13.164 5.504 18.170 1.00 73.31 114 GLN A CA 1
ATOM 837 C C . GLN A 1 114 ? -12.997 6.806 18.956 1.00 73.31 114 GLN A C 1
ATOM 839 O O . GLN A 1 114 ? -11.875 7.256 19.195 1.00 73.31 114 GLN A O 1
ATOM 844 N N . ILE A 1 115 ? -14.106 7.394 19.415 1.00 75.00 115 ILE A N 1
ATOM 845 C CA . ILE A 1 115 ? -14.079 8.614 20.228 1.00 75.00 115 ILE A CA 1
ATOM 846 C C . ILE A 1 115 ? -13.291 8.367 21.515 1.00 75.00 115 ILE A C 1
ATOM 848 O O . ILE A 1 115 ? -12.387 9.145 21.824 1.00 75.00 115 ILE A O 1
ATOM 852 N N . TYR A 1 116 ? -13.576 7.273 22.229 1.00 79.81 116 TYR A N 1
ATOM 853 C CA . TYR A 1 116 ? -12.862 6.934 23.458 1.00 79.81 116 TYR A CA 1
ATOM 854 C C . TYR A 1 116 ? -11.357 6.795 23.217 1.00 79.81 116 TYR A C 1
ATOM 856 O O . TYR A 1 116 ? -10.559 7.396 23.936 1.00 79.81 116 TYR A O 1
ATOM 864 N N . ASN A 1 117 ? -10.962 6.057 22.180 1.00 77.38 117 ASN A N 1
ATOM 865 C CA . ASN A 1 117 ? -9.555 5.820 21.881 1.00 77.38 117 ASN A CA 1
ATOM 866 C C . ASN A 1 117 ? -8.843 7.110 21.467 1.00 77.38 117 ASN A C 1
ATOM 868 O O . ASN A 1 117 ? -7.753 7.367 21.955 1.00 77.38 117 ASN A O 1
ATOM 872 N N . SER A 1 118 ? -9.474 7.971 20.664 1.00 72.44 118 SER A N 1
ATOM 873 C CA . SER A 1 118 ? -8.885 9.263 20.275 1.00 72.44 118 SER A CA 1
ATOM 874 C C . SER A 1 118 ? -8.628 10.205 21.461 1.00 72.44 118 SER A C 1
ATOM 876 O O . SER A 1 118 ? -7.729 11.040 21.409 1.00 72.44 118 SER A O 1
ATOM 878 N N . GLN A 1 119 ? -9.420 10.084 22.530 1.00 76.19 119 GLN A N 1
ATOM 879 C CA . GLN A 1 119 ? -9.328 10.936 23.717 1.00 76.19 119 GLN A CA 1
ATOM 880 C C . GLN A 1 119 ? -8.382 10.374 24.782 1.00 76.19 119 GLN A C 1
ATOM 882 O O . GLN A 1 119 ? -7.788 11.148 25.531 1.00 76.19 119 GLN A O 1
ATOM 887 N N . ASN A 1 120 ? -8.268 9.046 24.873 1.00 79.00 120 ASN A N 1
ATOM 888 C CA . ASN A 1 120 ? -7.599 8.369 25.988 1.00 79.00 120 ASN A CA 1
ATOM 889 C C . ASN A 1 120 ? -6.332 7.620 25.569 1.00 79.00 120 ASN A C 1
ATOM 891 O O . ASN A 1 120 ? -5.413 7.472 26.373 1.00 79.00 120 ASN A O 1
ATOM 895 N N . CYS A 1 121 ? -6.256 7.181 24.315 1.00 75.12 121 CYS A N 1
ATOM 896 C CA . CYS A 1 121 ? -5.058 6.590 23.751 1.00 75.12 121 CYS A CA 1
ATOM 897 C C . CYS A 1 121 ? -4.298 7.667 22.996 1.00 75.12 121 CYS A C 1
ATOM 899 O O . CYS A 1 121 ? -4.676 8.088 21.906 1.0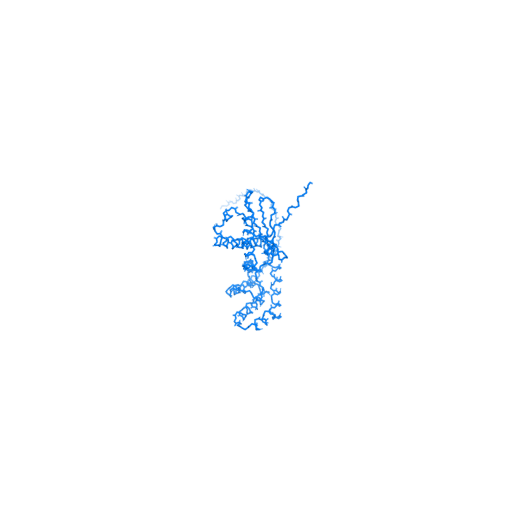0 75.12 121 CYS A O 1
ATOM 901 N N . ASN A 1 122 ? -3.198 8.117 23.595 1.00 65.62 122 ASN A N 1
ATOM 902 C CA . ASN A 1 122 ? -2.230 8.954 22.910 1.00 65.62 122 ASN A CA 1
ATOM 903 C C . ASN A 1 122 ? -1.502 8.067 21.893 1.00 65.62 122 ASN A C 1
ATOM 905 O O . ASN A 1 122 ? -0.428 7.549 22.199 1.00 65.62 122 ASN A O 1
ATOM 909 N N . ILE A 1 123 ? -2.131 7.817 20.736 1.00 61.53 123 ILE A N 1
ATOM 910 C CA . ILE A 1 123 ? -1.499 7.103 19.626 1.00 61.53 123 ILE A CA 1
ATOM 911 C C . ILE A 1 123 ? -0.296 7.954 19.251 1.00 61.53 123 ILE A C 1
ATOM 913 O O . ILE A 1 123 ? -0.434 9.025 18.659 1.00 61.53 123 ILE A O 1
ATOM 917 N N . ASN A 1 124 ? 0.871 7.525 19.724 1.00 59.06 124 ASN A N 1
ATOM 918 C CA . ASN A 1 124 ? 2.099 8.263 19.535 1.00 59.06 124 ASN A CA 1
ATOM 919 C C . ASN A 1 124 ? 2.293 8.441 18.026 1.00 59.06 124 ASN A C 1
ATOM 921 O O . ASN A 1 124 ? 2.176 7.472 17.274 1.00 59.06 124 ASN A O 1
ATOM 925 N N . THR A 1 125 ? 2.561 9.669 17.589 1.00 61.19 125 THR A N 1
ATOM 926 C CA . THR A 1 125 ? 2.833 9.977 16.182 1.00 61.19 125 THR A CA 1
ATOM 927 C C . THR A 1 125 ? 3.942 9.092 15.628 1.00 61.19 125 THR A C 1
ATOM 929 O O . THR A 1 125 ? 3.855 8.683 14.477 1.00 61.19 125 THR A O 1
ATOM 932 N N . ASP A 1 126 ? 4.891 8.700 16.480 1.00 63.19 126 ASP A N 1
ATOM 933 C CA . ASP A 1 126 ? 5.978 7.784 16.135 1.00 63.19 126 ASP A CA 1
ATOM 934 C C . ASP A 1 126 ? 5.455 6.388 15.742 1.00 63.19 126 ASP A C 1
ATOM 936 O O . ASP A 1 126 ? 5.938 5.792 14.790 1.00 63.19 126 ASP A O 1
ATOM 940 N N . ILE A 1 127 ? 4.414 5.873 16.415 1.00 64.69 127 ILE A N 1
ATOM 941 C CA . ILE A 1 127 ? 3.817 4.561 16.091 1.00 64.69 127 ILE A CA 1
ATOM 942 C C . ILE A 1 127 ? 3.091 4.619 14.743 1.00 64.69 127 ILE A C 1
ATOM 944 O O . ILE A 1 127 ? 3.135 3.665 13.965 1.00 64.69 127 ILE A O 1
ATOM 948 N N . VAL A 1 128 ? 2.417 5.737 14.460 1.00 63.97 128 VAL A N 1
ATOM 949 C CA . VAL A 1 128 ? 1.760 5.950 13.164 1.00 63.97 128 VAL A CA 1
ATOM 950 C C . VAL A 1 128 ? 2.806 6.050 12.057 1.00 63.97 128 VAL A C 1
ATOM 952 O O . VAL A 1 128 ? 2.644 5.421 11.017 1.00 63.97 128 VAL A O 1
ATOM 955 N N . GLU A 1 129 ? 3.889 6.793 12.283 1.00 70.69 129 GLU A N 1
ATOM 956 C CA . GLU A 1 129 ? 4.995 6.933 11.333 1.00 70.69 129 GLU A CA 1
ATOM 957 C C . GLU A 1 129 ? 5.689 5.591 11.057 1.00 70.69 129 GLU A C 1
ATOM 959 O O . GLU A 1 129 ? 5.909 5.247 9.892 1.00 70.69 129 GLU A O 1
ATOM 964 N N . ASP A 1 130 ? 5.942 4.793 12.097 1.00 75.19 130 ASP A N 1
ATOM 965 C CA . ASP A 1 130 ? 6.509 3.449 11.975 1.00 75.19 130 ASP A CA 1
ATOM 966 C C . ASP A 1 130 ? 5.598 2.527 11.154 1.00 75.19 130 ASP A C 1
ATOM 968 O O . ASP A 1 130 ? 6.073 1.815 10.265 1.00 75.19 130 ASP A O 1
ATOM 972 N N . LEU A 1 131 ? 4.281 2.554 11.397 1.00 75.25 131 LEU A N 1
ATOM 973 C CA . LEU A 1 131 ? 3.339 1.721 10.648 1.00 75.25 131 LEU A CA 1
ATOM 974 C C . LEU A 1 131 ? 3.221 2.157 9.184 1.00 75.25 131 LEU A C 1
ATOM 976 O O . LEU A 1 131 ? 3.203 1.304 8.292 1.00 75.25 131 LEU A O 1
ATOM 980 N N . VAL A 1 132 ? 3.146 3.466 8.924 1.00 78.44 132 VAL A N 1
ATOM 981 C CA . VAL A 1 132 ? 3.130 4.014 7.558 1.00 78.44 132 VAL A CA 1
ATOM 982 C C . VAL A 1 132 ? 4.387 3.564 6.819 1.00 78.44 132 VAL A C 1
ATOM 984 O O . VAL A 1 132 ? 4.286 3.012 5.724 1.00 78.44 132 VAL A O 1
ATOM 987 N N . SER A 1 133 ? 5.552 3.713 7.449 1.00 82.06 133 SER A N 1
ATOM 988 C CA . SER A 1 133 ? 6.842 3.321 6.876 1.00 82.06 133 SER A CA 1
ATOM 989 C C . SER A 1 133 ? 6.916 1.817 6.602 1.00 82.06 133 SER A C 1
ATOM 991 O O . SER A 1 133 ? 7.321 1.405 5.516 1.00 82.06 133 SER A O 1
ATOM 993 N N . ALA A 1 134 ? 6.473 0.980 7.546 1.00 84.44 134 ALA A N 1
ATOM 994 C CA . ALA A 1 134 ? 6.440 -0.472 7.377 1.00 84.44 134 ALA A CA 1
ATOM 995 C C . ALA A 1 134 ? 5.497 -0.904 6.240 1.00 84.44 134 ALA A C 1
ATOM 997 O O . ALA A 1 134 ? 5.839 -1.782 5.447 1.00 84.44 134 ALA A O 1
ATOM 998 N N . THR A 1 135 ? 4.334 -0.259 6.126 1.00 83.75 135 THR A N 1
ATOM 999 C CA . THR A 1 135 ? 3.351 -0.539 5.069 1.00 83.75 135 THR A CA 1
ATOM 1000 C C . THR A 1 135 ? 3.898 -0.156 3.696 1.00 83.75 135 THR A C 1
ATOM 1002 O O . THR A 1 135 ? 3.845 -0.959 2.764 1.00 83.75 135 THR A O 1
ATOM 1005 N N . GLN A 1 136 ? 4.485 1.037 3.573 1.00 88.81 136 GLN A N 1
ATOM 1006 C CA . GLN A 1 136 ? 5.123 1.491 2.335 1.00 88.81 136 GLN A CA 1
ATOM 1007 C C . GLN A 1 136 ? 6.271 0.560 1.921 1.00 88.81 136 GLN A C 1
ATOM 1009 O O . GLN A 1 136 ? 6.343 0.162 0.760 1.00 88.81 136 GLN A O 1
ATOM 1014 N N . ALA A 1 137 ? 7.116 0.141 2.870 1.00 92.38 137 ALA A N 1
ATOM 1015 C CA . ALA A 1 137 ? 8.206 -0.801 2.615 1.00 92.38 137 ALA A CA 1
ATOM 1016 C C . ALA A 1 137 ? 7.705 -2.184 2.164 1.00 92.38 137 ALA A C 1
ATOM 1018 O O . ALA A 1 137 ? 8.311 -2.807 1.289 1.00 92.38 137 ALA A O 1
ATOM 1019 N N . SER A 1 138 ? 6.586 -2.659 2.720 1.00 92.56 138 SER A N 1
ATOM 1020 C CA . SER A 1 138 ? 5.950 -3.908 2.287 1.00 92.56 138 SER A CA 1
ATOM 1021 C C . SER A 1 138 ? 5.464 -3.814 0.840 1.00 92.56 138 SER A C 1
ATOM 1023 O O . SER A 1 138 ? 5.766 -4.691 0.037 1.00 92.56 138 SER A O 1
ATOM 1025 N N . ILE A 1 139 ? 4.771 -2.730 0.476 1.00 92.44 139 ILE A N 1
ATOM 1026 C CA . ILE A 1 139 ? 4.272 -2.514 -0.894 1.00 92.44 139 ILE A CA 1
ATOM 1027 C C . ILE A 1 139 ? 5.433 -2.368 -1.888 1.00 92.44 139 ILE A C 1
ATOM 1029 O O . ILE A 1 139 ? 5.383 -2.921 -2.986 1.00 92.44 139 ILE A O 1
ATOM 1033 N N . GLN A 1 140 ? 6.495 -1.662 -1.496 1.00 96.69 140 GLN A N 1
ATOM 1034 C CA . GLN A 1 140 ? 7.724 -1.562 -2.280 1.00 96.69 140 GLN A CA 1
ATOM 1035 C C . GLN A 1 140 ? 8.344 -2.952 -2.514 1.00 96.69 140 GLN A C 1
ATOM 1037 O O . GLN A 1 140 ? 8.660 -3.307 -3.648 1.00 96.69 140 GLN A O 1
ATOM 1042 N N . SER A 1 141 ? 8.426 -3.780 -1.468 1.00 96.44 141 SER A N 1
ATOM 1043 C CA . SER A 1 141 ? 8.948 -5.151 -1.568 1.00 96.44 141 SER A CA 1
ATOM 1044 C C . SER A 1 141 ? 8.085 -6.041 -2.473 1.00 96.44 141 SER A C 1
ATOM 1046 O O . SER A 1 141 ? 8.618 -6.865 -3.213 1.00 96.44 141 SER A O 1
ATOM 1048 N N . GLU A 1 142 ? 6.757 -5.875 -2.455 1.00 96.31 142 GLU A N 1
ATOM 1049 C CA . GLU A 1 142 ? 5.847 -6.578 -3.371 1.00 96.31 142 GLU A CA 1
ATOM 1050 C C . GLU A 1 142 ? 6.126 -6.231 -4.840 1.00 96.31 142 GLU A C 1
ATOM 1052 O O . GLU A 1 142 ? 6.124 -7.124 -5.692 1.00 96.31 142 GLU A O 1
ATOM 1057 N N . LEU A 1 143 ? 6.374 -4.952 -5.150 1.00 96.75 143 LEU A N 1
ATOM 1058 C CA . LEU A 1 143 ? 6.750 -4.518 -6.498 1.00 96.75 143 LEU A CA 1
ATOM 1059 C C . LEU A 1 143 ? 8.095 -5.122 -6.917 1.00 96.75 143 LEU A C 1
ATOM 1061 O O . LEU A 1 143 ? 8.200 -5.706 -7.994 1.00 96.75 143 LEU A O 1
ATOM 1065 N N . GLU A 1 144 ? 9.112 -5.034 -6.064 1.00 95.75 144 GLU A N 1
ATOM 1066 C CA . GLU A 1 144 ? 10.438 -5.603 -6.335 1.00 95.75 144 GLU A CA 1
ATOM 1067 C C . GLU A 1 144 ? 10.378 -7.121 -6.550 1.00 95.75 144 GLU A C 1
ATOM 1069 O O . GLU A 1 144 ? 11.002 -7.665 -7.468 1.00 95.75 144 GLU A O 1
ATOM 1074 N N . GLN A 1 145 ? 9.570 -7.822 -5.753 1.00 96.12 145 GLN A N 1
ATOM 1075 C CA . GLN A 1 145 ? 9.336 -9.250 -5.927 1.00 96.12 145 GLN A CA 1
ATOM 1076 C C . GLN A 1 145 ? 8.628 -9.545 -7.254 1.00 96.12 145 GLN A C 1
ATOM 1078 O O . GLN A 1 145 ? 9.034 -10.453 -7.978 1.00 96.12 145 GLN A O 1
ATOM 1083 N N . PHE A 1 146 ? 7.592 -8.783 -7.605 1.00 96.50 146 PHE A N 1
ATOM 1084 C CA . PHE A 1 146 ? 6.909 -8.944 -8.886 1.00 96.50 146 PHE A CA 1
ATOM 1085 C C . PHE A 1 146 ? 7.878 -8.781 -10.064 1.00 96.50 146 PHE A C 1
ATOM 1087 O O . PHE A 1 146 ? 7.878 -9.608 -10.979 1.00 96.50 146 PHE A O 1
ATOM 1094 N N . LEU A 1 147 ? 8.727 -7.755 -10.030 1.00 96.44 147 LEU A N 1
ATOM 1095 C CA . LEU A 1 147 ? 9.673 -7.480 -11.107 1.00 96.44 147 LEU A CA 1
ATOM 1096 C C . LEU A 1 147 ? 10.780 -8.531 -11.187 1.00 96.44 147 LEU A C 1
ATOM 1098 O O . LEU A 1 147 ? 11.066 -9.024 -12.272 1.00 96.44 147 LEU A O 1
ATOM 1102 N N . SER A 1 148 ? 11.350 -8.939 -10.054 1.00 94.44 148 SER A N 1
ATOM 1103 C CA . SER A 1 148 ? 12.392 -9.974 -10.031 1.00 94.44 148 SER A CA 1
ATOM 1104 C C . SER A 1 148 ? 11.893 -11.341 -10.499 1.00 94.44 148 SER A C 1
ATOM 1106 O O . SER A 1 148 ? 12.650 -12.076 -11.118 1.00 94.44 148 SER A O 1
ATOM 1108 N N . VAL A 1 149 ? 10.625 -11.687 -10.259 1.00 96.00 149 VAL A N 1
ATOM 1109 C CA . VAL A 1 149 ? 10.054 -12.968 -10.709 1.00 96.00 149 VAL A CA 1
ATOM 1110 C C . VAL A 1 149 ? 9.712 -12.960 -12.200 1.00 96.00 149 VAL A C 1
ATOM 1112 O O . VAL A 1 149 ? 9.876 -13.980 -12.866 1.00 96.00 149 VAL A O 1
ATOM 1115 N N . ASN A 1 150 ? 9.205 -11.842 -12.727 1.00 95.44 150 ASN A N 1
ATOM 1116 C CA . ASN A 1 150 ? 8.646 -11.795 -14.084 1.00 95.44 150 ASN A CA 1
ATOM 1117 C C . ASN A 1 150 ? 9.585 -11.167 -15.125 1.00 95.44 150 ASN A C 1
ATOM 1119 O O . ASN A 1 150 ? 9.404 -11.408 -16.315 1.00 95.44 150 ASN A O 1
ATOM 1123 N N . TYR A 1 151 ? 10.571 -10.380 -14.691 1.00 95.31 151 TYR A N 1
ATOM 1124 C CA . TYR A 1 151 ? 11.413 -9.546 -15.553 1.00 95.31 151 TYR A CA 1
ATOM 1125 C C . TYR A 1 151 ? 12.908 -9.655 -15.205 1.00 95.31 151 TYR A C 1
ATOM 1127 O O . TYR A 1 151 ? 13.676 -8.740 -15.488 1.00 95.31 151 TYR A O 1
ATOM 1135 N N . GLU A 1 152 ? 13.355 -10.770 -14.610 1.00 93.62 152 GLU A N 1
ATOM 1136 C CA . GLU A 1 152 ? 14.772 -10.983 -14.250 1.00 93.62 152 GLU A CA 1
ATOM 1137 C C . GLU A 1 152 ? 15.721 -10.811 -15.451 1.00 93.62 152 GLU A C 1
ATOM 1139 O O . GLU A 1 152 ? 16.823 -10.273 -15.315 1.00 93.62 152 GLU A O 1
ATOM 1144 N N . GLU A 1 153 ? 15.286 -11.257 -16.631 1.00 92.19 153 GLU A N 1
ATOM 1145 C CA . GLU A 1 153 ? 16.091 -11.282 -17.857 1.00 92.19 153 GLU A CA 1
ATOM 1146 C C . GLU A 1 153 ? 16.103 -9.949 -18.624 1.00 92.19 153 GLU A C 1
ATOM 1148 O O . GLU A 1 153 ? 16.867 -9.807 -19.579 1.00 92.19 153 GLU A O 1
ATOM 1153 N N . GLU A 1 154 ? 15.292 -8.965 -18.221 1.00 92.31 154 GLU A N 1
ATOM 1154 C CA . GLU A 1 154 ? 15.275 -7.648 -18.860 1.00 92.31 154 GLU A CA 1
ATOM 1155 C C . GLU A 1 154 ? 16.582 -6.888 -18.594 1.00 92.31 154 GLU A C 1
ATOM 1157 O O . GLU A 1 154 ? 17.127 -6.922 -17.491 1.00 92.31 154 GLU A O 1
ATOM 1162 N N . ASN A 1 155 ? 17.076 -6.135 -19.581 1.00 90.75 155 ASN A N 1
ATOM 1163 C CA . ASN A 1 155 ? 18.354 -5.418 -19.454 1.00 90.75 155 ASN A CA 1
ATOM 1164 C C . ASN A 1 155 ? 18.353 -4.410 -18.299 1.00 90.75 155 ASN A C 1
ATOM 1166 O O . ASN A 1 155 ? 19.368 -4.215 -17.632 1.00 90.75 155 ASN A O 1
ATOM 1170 N N . TRP A 1 156 ? 17.207 -3.774 -18.060 1.00 93.56 156 TRP A N 1
ATOM 1171 C CA . TRP A 1 156 ? 17.042 -2.779 -17.010 1.00 93.56 156 TRP A CA 1
ATOM 1172 C C . TRP A 1 156 ? 16.879 -3.389 -15.610 1.00 93.56 156 TRP A C 1
ATOM 1174 O O . TRP A 1 156 ? 17.003 -2.660 -14.629 1.00 93.56 156 TRP A O 1
ATOM 1184 N N . SER A 1 157 ? 16.637 -4.699 -15.478 1.00 89.88 157 SER A N 1
ATOM 1185 C CA . SER A 1 157 ? 16.206 -5.333 -14.219 1.00 89.88 157 SER A CA 1
ATOM 1186 C C . SER A 1 157 ? 17.191 -5.166 -13.058 1.00 89.88 157 SER A C 1
ATOM 1188 O O . SER A 1 157 ? 16.789 -5.129 -11.898 1.00 89.88 157 SER A O 1
ATOM 1190 N N . LYS A 1 158 ? 18.488 -5.037 -13.361 1.00 85.94 158 LYS A N 1
ATOM 1191 C CA . LYS A 1 158 ? 19.569 -4.924 -12.365 1.00 85.94 158 LYS A CA 1
ATOM 1192 C C . LYS A 1 158 ? 20.004 -3.493 -12.076 1.00 85.94 158 LYS A C 1
ATOM 1194 O O . LYS A 1 158 ? 20.709 -3.267 -11.096 1.00 85.94 158 LYS A O 1
ATOM 1199 N N . GLU A 1 159 ? 19.651 -2.558 -12.949 1.00 86.88 159 GLU A N 1
ATOM 1200 C CA . GLU A 1 159 ? 20.190 -1.194 -12.937 1.00 86.88 159 GLU A CA 1
ATOM 1201 C C . GLU A 1 159 ? 19.107 -0.130 -12.734 1.00 86.88 159 GLU A C 1
ATOM 1203 O O . GLU A 1 159 ? 19.422 0.988 -12.323 1.00 86.88 159 GLU A O 1
ATOM 1208 N N . ALA A 1 160 ? 17.840 -0.466 -12.989 1.00 93.62 160 ALA A N 1
ATOM 1209 C CA . ALA A 1 160 ? 16.718 0.423 -12.748 1.00 93.62 160 ALA A CA 1
ATOM 1210 C C . ALA A 1 160 ? 16.515 0.662 -11.247 1.00 93.62 160 ALA A C 1
ATOM 1212 O O . ALA A 1 160 ? 16.467 -0.273 -10.451 1.00 93.62 160 ALA A O 1
ATOM 1213 N N . GLN A 1 161 ? 16.335 1.926 -10.874 1.00 96.06 161 GLN A N 1
ATOM 1214 C CA . GLN A 1 161 ? 15.818 2.303 -9.559 1.00 96.06 161 GLN A CA 1
ATOM 1215 C C . GLN A 1 161 ? 14.313 2.478 -9.670 1.00 96.06 161 GLN A C 1
ATOM 1217 O O . GLN A 1 161 ? 13.841 3.176 -10.568 1.00 96.06 161 GLN A O 1
ATOM 1222 N N . ILE A 1 162 ? 13.561 1.812 -8.803 1.00 96.88 162 ILE A N 1
ATOM 1223 C CA . ILE A 1 162 ? 12.110 1.733 -8.914 1.00 96.88 162 ILE A CA 1
ATOM 1224 C C . ILE A 1 162 ? 11.513 2.059 -7.557 1.00 96.88 162 ILE A C 1
ATOM 1226 O O . ILE A 1 162 ? 11.820 1.388 -6.580 1.00 96.88 162 ILE A O 1
ATOM 1230 N N . ASP A 1 163 ? 10.641 3.058 -7.520 1.00 96.81 163 ASP A N 1
ATOM 1231 C CA . ASP A 1 163 ? 10.021 3.557 -6.299 1.00 96.81 163 ASP A CA 1
ATOM 1232 C C . ASP A 1 163 ? 8.504 3.633 -6.473 1.00 96.81 163 ASP A C 1
ATOM 1234 O O . ASP A 1 163 ? 7.995 4.202 -7.445 1.00 96.81 163 ASP A O 1
ATOM 1238 N N . VAL A 1 164 ? 7.759 3.105 -5.507 1.00 95.50 164 VAL A N 1
ATOM 1239 C CA . VAL A 1 164 ? 6.321 3.361 -5.400 1.00 95.50 164 VAL A CA 1
ATOM 1240 C C . VAL A 1 164 ? 6.105 4.779 -4.866 1.00 95.50 164 VAL A C 1
ATOM 1242 O O . VAL A 1 164 ? 6.727 5.207 -3.895 1.00 95.50 164 VAL A O 1
ATOM 1245 N N . VAL A 1 165 ? 5.202 5.525 -5.498 1.00 93.75 165 VAL A N 1
ATOM 1246 C CA . VAL A 1 165 ? 4.842 6.884 -5.085 1.00 93.75 165 VAL A CA 1
ATOM 1247 C C . VAL A 1 165 ? 3.595 6.818 -4.214 1.00 93.75 165 VAL A C 1
ATOM 1249 O O . VAL A 1 165 ? 2.565 6.280 -4.627 1.00 93.75 165 VAL A O 1
ATOM 1252 N N . PHE A 1 166 ? 3.675 7.399 -3.018 1.00 88.06 166 PHE A N 1
ATOM 1253 C CA . PHE A 1 166 ? 2.599 7.376 -2.031 1.00 88.06 166 PHE A CA 1
ATOM 1254 C C . PHE A 1 166 ? 2.061 8.775 -1.712 1.00 88.06 166 PHE A C 1
ATOM 1256 O O . PHE A 1 166 ? 2.805 9.754 -1.672 1.00 88.06 166 PHE A O 1
ATOM 1263 N N . ASN A 1 167 ? 0.766 8.849 -1.406 1.00 82.25 167 ASN A N 1
ATOM 1264 C CA . ASN A 1 167 ? 0.137 9.959 -0.695 1.00 82.25 167 ASN A CA 1
ATOM 1265 C C . ASN A 1 167 ? -0.347 9.440 0.668 1.00 82.25 167 ASN A C 1
ATOM 1267 O O . ASN A 1 167 ? -1.424 8.849 0.781 1.00 82.25 167 ASN A O 1
ATOM 1271 N N . GLY A 1 168 ? 0.489 9.579 1.699 1.00 79.12 168 GLY A N 1
ATOM 1272 C CA . GLY A 1 168 ? 0.296 8.852 2.956 1.00 79.12 168 GLY A CA 1
ATOM 1273 C C . GLY A 1 168 ? 0.533 7.354 2.749 1.00 79.12 168 GLY A C 1
ATOM 1274 O O . GLY A 1 168 ? 1.598 6.969 2.283 1.00 79.12 168 GLY A O 1
ATOM 1275 N N . ILE A 1 169 ? -0.446 6.506 3.066 1.00 75.00 169 ILE A N 1
ATOM 1276 C CA . ILE A 1 169 ? -0.367 5.049 2.821 1.00 75.00 169 ILE A CA 1
ATOM 1277 C C . ILE A 1 169 ? -0.886 4.634 1.439 1.00 75.00 169 ILE A C 1
ATOM 1279 O O . ILE A 1 169 ? -0.701 3.493 1.026 1.00 75.00 169 ILE A O 1
ATOM 1283 N N . VAL A 1 170 ? -1.565 5.538 0.729 1.00 80.75 170 VAL A N 1
ATOM 1284 C CA . VAL A 1 170 ? -2.218 5.222 -0.543 1.00 80.75 170 VAL A CA 1
ATOM 1285 C C . VAL A 1 170 ? -1.196 5.308 -1.669 1.00 80.75 170 VAL A C 1
ATOM 1287 O O . VAL A 1 170 ? -0.540 6.337 -1.833 1.00 80.75 170 VAL A O 1
ATOM 1290 N N . THR A 1 171 ? -1.075 4.245 -2.461 1.00 88.19 171 THR A N 1
ATOM 1291 C CA . THR A 1 171 ? -0.294 4.261 -3.701 1.00 88.19 171 THR A CA 1
ATOM 1292 C C . THR A 1 171 ? -0.965 5.176 -4.721 1.00 88.19 171 THR A C 1
ATOM 1294 O O . THR A 1 171 ? -2.143 5.014 -5.018 1.00 88.19 171 THR A O 1
ATOM 1297 N N . VAL A 1 172 ? -0.209 6.131 -5.262 1.00 90.81 172 VAL A N 1
ATOM 1298 C CA . VAL A 1 172 ? -0.672 7.069 -6.303 1.00 90.81 172 VAL A CA 1
ATOM 1299 C C . VAL A 1 172 ? 0.100 6.923 -7.614 1.00 90.81 172 VAL A C 1
ATOM 1301 O O . VAL A 1 172 ? -0.223 7.567 -8.611 1.00 90.81 172 VAL A O 1
ATOM 1304 N N . GLY A 1 173 ? 1.130 6.080 -7.637 1.00 93.56 173 GLY A N 1
ATOM 1305 C CA . GLY A 1 173 ? 1.904 5.829 -8.840 1.00 93.56 173 GLY A CA 1
ATOM 1306 C C . GLY A 1 173 ? 3.157 5.010 -8.592 1.00 93.56 173 GLY A C 1
ATOM 1307 O O . GLY A 1 173 ? 3.421 4.561 -7.477 1.00 93.56 173 GLY A O 1
ATOM 1308 N N . VAL A 1 174 ? 3.937 4.837 -9.653 1.00 96.75 174 VAL A N 1
ATOM 1309 C CA . VAL A 1 174 ? 5.233 4.160 -9.622 1.00 96.75 174 VAL A CA 1
ATOM 1310 C C . VAL A 1 174 ? 6.207 4.911 -10.515 1.00 96.75 174 VAL A C 1
ATOM 1312 O O . VAL A 1 174 ? 5.858 5.359 -11.608 1.00 96.75 174 VAL A O 1
ATOM 1315 N N . LYS A 1 175 ? 7.443 5.047 -10.053 1.00 97.06 175 LYS A N 1
ATOM 1316 C CA . LYS A 1 175 ? 8.512 5.725 -10.767 1.00 97.06 175 LYS A CA 1
ATOM 1317 C C . LYS A 1 175 ? 9.641 4.747 -11.052 1.00 97.06 175 LYS A C 1
ATOM 1319 O O . LYS A 1 175 ? 10.143 4.109 -10.138 1.00 97.06 175 LYS A O 1
ATOM 1324 N N . GLY A 1 176 ? 10.060 4.668 -12.308 1.00 96.94 176 GLY A N 1
ATOM 1325 C CA . GLY A 1 176 ? 11.271 3.972 -12.731 1.00 96.94 176 GLY A CA 1
ATOM 1326 C C . GLY A 1 176 ? 12.343 4.967 -13.168 1.00 96.94 176 GLY A C 1
ATOM 1327 O O . GLY A 1 176 ? 12.037 5.945 -13.842 1.00 96.94 176 GLY A O 1
ATOM 1328 N N . SER A 1 177 ? 13.599 4.731 -12.808 1.00 96.38 177 SER A N 1
ATOM 1329 C CA . SER A 1 177 ? 14.737 5.559 -13.210 1.00 96.38 177 SER A CA 1
ATOM 1330 C C . SER A 1 177 ? 15.836 4.685 -13.800 1.00 96.38 177 SER A C 1
ATOM 1332 O O . SER A 1 177 ? 16.321 3.758 -13.155 1.00 96.38 177 SER A O 1
ATOM 1334 N N . LEU A 1 178 ? 16.233 5.002 -15.028 1.00 95.06 178 LEU A N 1
ATOM 1335 C CA . LEU A 1 178 ? 17.277 4.324 -15.787 1.00 95.06 178 LEU A CA 1
ATOM 1336 C C . LEU A 1 178 ? 18.521 5.207 -15.913 1.00 95.06 178 LEU A C 1
ATOM 1338 O O . LEU A 1 178 ? 18.438 6.439 -15.915 1.00 95.06 178 LEU A O 1
ATOM 1342 N N . ALA A 1 179 ? 19.691 4.587 -16.068 1.00 92.06 179 ALA A N 1
ATOM 1343 C CA . ALA A 1 179 ? 20.943 5.309 -16.264 1.00 92.06 179 ALA A CA 1
ATOM 1344 C C . ALA A 1 179 ? 20.972 6.063 -17.608 1.00 9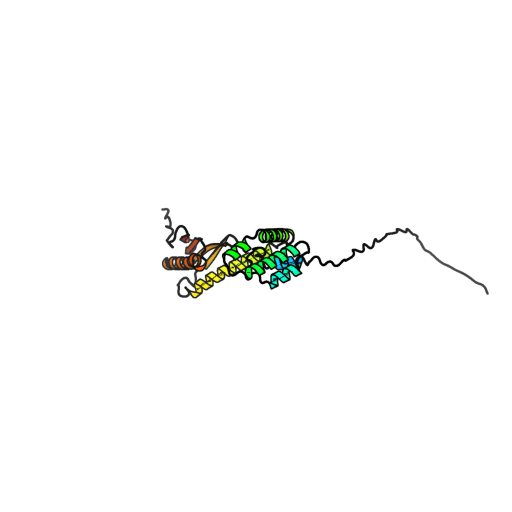2.06 179 ALA A C 1
ATOM 1346 O O . ALA A 1 179 ? 20.370 5.638 -18.599 1.00 92.06 179 ALA A O 1
ATOM 1347 N N . LEU A 1 180 ? 21.723 7.169 -17.669 1.00 87.94 180 LEU A N 1
ATOM 1348 C CA . LEU A 1 180 ? 21.980 7.878 -18.926 1.00 87.94 180 LEU A CA 1
ATOM 1349 C C . LEU A 1 180 ? 22.631 6.933 -19.948 1.00 87.94 180 LEU A C 1
ATOM 1351 O O . LEU A 1 180 ? 23.636 6.292 -19.654 1.00 87.94 180 LEU A O 1
ATOM 1355 N N . GLY A 1 181 ? 22.070 6.887 -21.157 1.00 82.38 181 GLY A N 1
ATOM 1356 C CA . GLY A 1 181 ? 22.505 5.975 -22.221 1.00 82.38 181 GLY A CA 1
ATOM 1357 C C . GLY A 1 181 ? 21.685 4.687 -22.329 1.00 82.38 181 GLY A C 1
ATOM 1358 O O . GLY A 1 181 ? 21.886 3.949 -23.291 1.00 82.38 181 GLY A O 1
ATOM 1359 N N . SER A 1 182 ? 20.743 4.448 -21.409 1.00 86.44 182 SER A N 1
ATOM 1360 C CA . SER A 1 182 ? 19.747 3.377 -21.552 1.00 86.44 182 SER A CA 1
ATOM 1361 C C . SER A 1 182 ? 18.908 3.585 -22.813 1.00 86.44 182 SER A C 1
ATOM 1363 O O . SER A 1 182 ? 18.603 4.723 -23.190 1.00 86.44 182 SER A O 1
ATOM 1365 N N . GLY A 1 183 ? 18.556 2.492 -23.489 1.00 81.81 183 GLY A N 1
ATOM 1366 C CA . GLY A 1 183 ? 17.784 2.559 -24.721 1.00 81.81 183 GLY A CA 1
ATOM 1367 C C . GLY A 1 183 ? 16.336 2.969 -24.461 1.00 81.81 183 GLY A C 1
ATOM 1368 O O . GLY A 1 183 ? 15.767 2.672 -23.414 1.00 81.81 183 GLY A O 1
ATOM 1369 N N . PHE A 1 184 ? 15.692 3.593 -25.451 1.00 85.00 184 PHE A N 1
ATOM 1370 C CA . PHE A 1 184 ? 14.253 3.878 -25.373 1.00 85.00 184 PHE A CA 1
ATOM 1371 C C . PHE A 1 184 ? 13.420 2.598 -25.193 1.00 85.00 184 PHE A C 1
ATOM 1373 O O . PHE A 1 184 ? 12.434 2.602 -24.469 1.00 85.00 184 PHE A O 1
ATOM 1380 N N . GLN A 1 185 ? 13.855 1.491 -25.801 1.00 89.19 185 GLN A N 1
ATOM 1381 C CA . GLN A 1 185 ? 13.211 0.185 -25.640 1.00 89.19 185 GLN A CA 1
ATOM 1382 C C . GLN A 1 185 ? 13.231 -0.299 -24.185 1.00 89.19 185 GLN A C 1
ATOM 1384 O O . GLN A 1 185 ? 12.245 -0.871 -23.732 1.00 89.19 185 GLN A O 1
ATOM 1389 N N . ASP A 1 186 ? 14.305 -0.021 -23.438 1.00 92.00 186 ASP A N 1
ATOM 1390 C CA . ASP A 1 186 ? 14.382 -0.374 -22.017 1.00 92.00 186 ASP A CA 1
ATOM 1391 C C . ASP A 1 186 ? 13.411 0.485 -21.195 1.00 92.00 186 ASP A C 1
ATOM 1393 O O . ASP A 1 186 ? 12.719 -0.030 -20.321 1.00 92.00 186 ASP A O 1
ATOM 1397 N N . ALA A 1 187 ? 13.300 1.782 -21.510 1.00 92.50 187 ALA A N 1
ATOM 1398 C CA . ALA A 1 187 ? 12.342 2.678 -20.860 1.00 92.50 187 ALA A CA 1
ATOM 1399 C C . ALA A 1 187 ? 10.885 2.273 -21.135 1.00 92.50 187 ALA A C 1
ATOM 1401 O O . ALA A 1 187 ? 10.054 2.285 -20.225 1.00 92.50 187 ALA A O 1
ATOM 1402 N N . GLU A 1 188 ? 10.572 1.891 -22.375 1.00 92.50 188 GLU A N 1
ATOM 1403 C CA . GLU A 1 188 ? 9.244 1.419 -22.766 1.00 92.50 188 GLU A CA 1
ATOM 1404 C C . GLU A 1 188 ? 8.904 0.082 -22.092 1.00 92.50 188 GLU A C 1
ATOM 1406 O O . GLU A 1 188 ? 7.832 -0.036 -21.497 1.00 92.50 188 GLU A O 1
ATOM 1411 N N . SER A 1 189 ? 9.827 -0.888 -22.124 1.00 94.19 189 SER A N 1
ATOM 1412 C CA . SER A 1 189 ? 9.685 -2.187 -21.445 1.00 94.19 189 SER A CA 1
ATOM 1413 C C . SER A 1 189 ? 9.453 -2.000 -19.940 1.00 94.19 189 SER A C 1
ATOM 1415 O O . SER A 1 189 ? 8.485 -2.529 -19.388 1.00 94.19 189 SER A O 1
ATOM 1417 N N . LEU A 1 190 ? 10.254 -1.147 -19.289 1.00 95.88 190 LEU A N 1
ATOM 1418 C CA . LEU A 1 190 ? 10.076 -0.806 -17.878 1.00 95.88 190 LEU A CA 1
ATOM 1419 C C . LEU A 1 190 ? 8.704 -0.170 -17.620 1.00 95.88 190 LEU A C 1
ATOM 1421 O O . LEU A 1 190 ? 7.992 -0.603 -16.716 1.00 95.88 190 LEU A O 1
ATOM 1425 N N . CYS A 1 191 ? 8.280 0.811 -18.425 1.00 95.56 191 CYS A N 1
ATOM 1426 C CA . CYS A 1 191 ? 6.956 1.416 -18.267 1.00 95.56 191 CYS A CA 1
ATOM 1427 C C . CYS A 1 191 ? 5.840 0.369 -18.363 1.00 95.56 191 CYS A C 1
ATOM 1429 O O . CYS A 1 191 ? 4.910 0.389 -17.554 1.00 95.56 191 CYS A O 1
ATOM 1431 N N . GLN A 1 192 ? 5.925 -0.563 -19.314 1.00 94.38 192 GLN A N 1
ATOM 1432 C CA . GLN A 1 192 ? 4.932 -1.625 -19.478 1.00 94.38 192 GLN A CA 1
ATOM 1433 C C . GLN A 1 192 ? 4.890 -2.559 -18.260 1.00 94.38 192 GLN A C 1
ATOM 1435 O O . GLN A 1 192 ? 3.798 -2.855 -17.772 1.00 94.38 192 GLN A O 1
ATOM 1440 N N . ALA A 1 193 ? 6.047 -2.961 -17.728 1.00 96.12 193 ALA A N 1
ATOM 1441 C CA . ALA A 1 193 ? 6.140 -3.796 -16.531 1.00 96.12 193 ALA A CA 1
ATOM 1442 C C . ALA A 1 193 ? 5.536 -3.107 -15.293 1.00 96.12 193 ALA A C 1
ATOM 1444 O O . ALA A 1 193 ? 4.698 -3.689 -14.600 1.00 96.12 193 ALA A O 1
ATOM 1445 N N . LEU A 1 194 ? 5.892 -1.840 -15.054 1.00 96.81 194 LEU A N 1
ATOM 1446 C CA . LEU A 1 194 ? 5.349 -1.048 -13.943 1.00 96.81 194 LEU A CA 1
ATOM 1447 C C . LEU A 1 194 ? 3.840 -0.815 -14.089 1.00 96.81 194 LEU A C 1
ATOM 1449 O O . LEU A 1 194 ? 3.097 -0.881 -13.112 1.00 96.81 194 LEU A O 1
ATOM 1453 N N . SER A 1 195 ? 3.374 -0.597 -15.319 1.00 94.81 195 SER A N 1
ATOM 1454 C CA . SER A 1 195 ? 1.948 -0.449 -15.623 1.00 94.81 195 SER A CA 1
ATOM 1455 C C . SER A 1 195 ? 1.174 -1.731 -15.347 1.00 94.81 195 SER A C 1
ATOM 1457 O O . SER A 1 195 ? 0.080 -1.678 -14.789 1.00 94.81 195 SER A O 1
ATOM 1459 N N . LEU A 1 196 ? 1.728 -2.887 -15.719 1.00 94.69 196 LEU A N 1
ATOM 1460 C CA . LEU A 1 196 ? 1.092 -4.173 -15.453 1.00 94.69 196 LEU A CA 1
ATOM 1461 C C . LEU A 1 196 ? 0.922 -4.391 -13.947 1.00 94.69 196 LEU A C 1
ATOM 1463 O O . LEU A 1 196 ? -0.162 -4.766 -13.505 1.00 94.69 196 LEU A O 1
ATOM 1467 N N . TRP A 1 197 ? 1.953 -4.094 -13.155 1.00 96.12 197 TRP A N 1
ATOM 1468 C CA . TRP A 1 197 ? 1.851 -4.191 -11.703 1.00 96.12 197 TRP A CA 1
ATOM 1469 C C . TRP A 1 197 ? 0.802 -3.228 -11.131 1.00 96.12 197 TRP A C 1
ATOM 1471 O O . TRP A 1 197 ? -0.110 -3.662 -10.429 1.00 96.12 197 TRP A O 1
ATOM 1481 N N . LEU A 1 198 ? 0.882 -1.938 -11.470 1.00 94.25 198 LEU A N 1
ATOM 1482 C CA . LEU A 1 198 ? 0.014 -0.915 -10.883 1.00 94.25 198 LEU A CA 1
ATOM 1483 C C . LEU A 1 198 ? -1.469 -1.156 -11.208 1.00 94.25 198 LEU A C 1
ATOM 1485 O O . LEU A 1 198 ? -2.308 -1.170 -10.310 1.00 94.25 198 LEU A O 1
ATOM 1489 N N . TYR A 1 199 ? -1.787 -1.393 -12.482 1.00 91.12 199 TYR A N 1
ATOM 1490 C CA . TYR A 1 199 ? -3.177 -1.457 -12.937 1.00 91.12 199 TYR A CA 1
ATOM 1491 C C . TYR A 1 199 ? -3.784 -2.860 -12.890 1.00 91.12 199 TYR A C 1
ATOM 1493 O O . TYR A 1 199 ? -4.988 -2.972 -12.689 1.00 91.12 199 TYR A O 1
ATOM 1501 N N . ALA A 1 200 ? -3.003 -3.924 -13.107 1.00 89.25 200 ALA A N 1
ATOM 1502 C CA . ALA A 1 200 ? -3.548 -5.283 -13.191 1.00 89.25 200 ALA A CA 1
ATOM 1503 C C . ALA A 1 200 ? -3.288 -6.124 -11.937 1.00 89.25 200 ALA A C 1
ATOM 1505 O O . ALA A 1 200 ? -4.091 -6.997 -11.629 1.00 89.25 200 ALA A O 1
ATOM 1506 N N . VAL A 1 201 ? -2.178 -5.893 -11.228 1.00 89.62 201 VAL A N 1
ATOM 1507 C CA . VAL A 1 201 ? -1.865 -6.638 -9.996 1.00 89.62 201 VAL A CA 1
ATOM 1508 C C . VAL A 1 201 ? -2.404 -5.915 -8.768 1.00 89.62 201 VAL A C 1
ATOM 1510 O O . VAL A 1 201 ? -2.996 -6.551 -7.901 1.00 89.62 201 VAL A O 1
ATOM 1513 N N . LYS A 1 202 ? -2.206 -4.595 -8.681 1.00 88.81 202 LYS A N 1
ATOM 1514 C CA . LYS A 1 202 ? -2.700 -3.790 -7.554 1.00 88.81 202 LYS A CA 1
ATOM 1515 C C . LYS A 1 202 ? -4.098 -3.224 -7.778 1.00 88.81 202 LYS A C 1
ATOM 1517 O O . LYS A 1 202 ? -4.722 -2.846 -6.797 1.00 88.81 202 LYS A O 1
ATOM 1522 N N . GLU A 1 203 ? -4.572 -3.179 -9.025 1.00 89.44 203 GLU A N 1
ATOM 1523 C CA . GLU A 1 203 ? -5.869 -2.589 -9.392 1.00 89.44 203 GLU A CA 1
ATOM 1524 C C . GLU A 1 203 ? -6.010 -1.129 -8.911 1.00 89.44 203 GLU A C 1
ATOM 1526 O O . GLU A 1 203 ? -7.079 -0.684 -8.496 1.00 89.44 203 GLU A O 1
ATOM 1531 N N . VAL A 1 204 ? -4.907 -0.373 -8.955 1.00 86.56 204 VAL A N 1
ATOM 1532 C CA . VAL A 1 204 ? -4.834 1.019 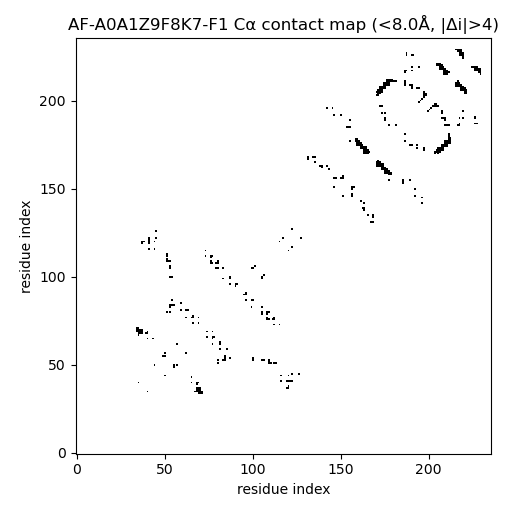-8.492 1.00 86.56 204 VAL A CA 1
ATOM 1533 C C . VAL A 1 204 ? -4.765 1.970 -9.686 1.00 86.56 204 VAL A C 1
ATOM 1535 O O . VAL A 1 204 ? -3.991 1.767 -10.622 1.00 86.56 204 VAL A O 1
ATOM 1538 N N . GLU A 1 205 ? -5.550 3.046 -9.637 1.00 87.25 205 GLU A N 1
ATOM 1539 C CA . GLU A 1 205 ? -5.379 4.190 -10.534 1.00 87.25 205 GLU A CA 1
ATOM 1540 C C . GLU A 1 205 ? -4.183 5.043 -10.090 1.00 87.25 205 GLU A C 1
ATOM 1542 O O . GLU A 1 205 ? -4.005 5.313 -8.902 1.00 87.25 205 GLU A O 1
ATOM 1547 N N . GLY A 1 206 ? -3.367 5.505 -11.034 1.00 88.56 206 GLY A N 1
ATOM 1548 C CA . GLY A 1 206 ? -2.201 6.318 -10.705 1.00 88.56 206 GLY A CA 1
ATOM 1549 C C . GLY A 1 206 ? -1.392 6.716 -11.927 1.00 88.56 206 GLY A C 1
ATOM 1550 O O . GLY A 1 206 ? -1.863 6.616 -13.058 1.00 88.56 206 GLY A O 1
ATOM 1551 N N . THR A 1 207 ? -0.158 7.154 -11.701 1.00 92.19 207 THR A N 1
ATOM 1552 C CA . THR A 1 207 ? 0.762 7.514 -12.788 1.00 92.19 207 THR A CA 1
ATOM 1553 C C . THR A 1 207 ? 1.999 6.628 -12.761 1.00 92.19 207 THR A C 1
ATOM 1555 O O . THR A 1 207 ? 2.578 6.376 -11.706 1.00 92.19 207 THR A O 1
ATOM 1558 N N . VAL A 1 208 ? 2.424 6.170 -13.935 1.00 95.50 208 VAL A N 1
ATOM 1559 C CA . VAL A 1 208 ? 3.726 5.541 -14.147 1.00 95.50 208 VAL A CA 1
ATOM 1560 C C . VAL A 1 208 ? 4.629 6.546 -14.844 1.00 95.50 208 VAL A C 1
ATOM 1562 O O . VAL A 1 208 ? 4.292 7.037 -15.921 1.00 95.50 208 VAL A O 1
ATOM 1565 N N . ILE A 1 209 ? 5.771 6.840 -14.232 1.00 94.38 209 ILE A N 1
ATOM 1566 C CA . ILE A 1 209 ? 6.775 7.764 -14.768 1.00 94.38 209 ILE A CA 1
ATOM 1567 C C . ILE A 1 209 ? 8.076 6.997 -14.972 1.00 94.38 209 ILE A C 1
ATOM 1569 O O . ILE A 1 209 ? 8.551 6.339 -14.047 1.00 94.38 209 ILE A O 1
ATOM 1573 N N . VAL A 1 210 ? 8.679 7.111 -16.156 1.00 95.50 210 VAL A N 1
ATOM 1574 C CA . VAL A 1 210 ? 10.026 6.587 -16.412 1.00 95.50 210 VAL A CA 1
ATOM 1575 C C . VAL A 1 210 ? 10.983 7.725 -16.738 1.00 95.50 210 VAL A C 1
ATOM 1577 O O . VAL A 1 210 ? 10.756 8.513 -17.662 1.00 95.50 210 VAL A O 1
ATOM 1580 N N . LEU A 1 211 ? 12.073 7.785 -15.975 1.00 93.88 211 LEU A N 1
ATOM 1581 C CA . LEU A 1 211 ? 13.183 8.704 -16.178 1.00 93.88 211 LEU A CA 1
ATOM 1582 C C . LEU A 1 211 ? 14.371 7.999 -16.837 1.00 93.88 211 LEU A C 1
ATOM 1584 O O . LEU A 1 211 ? 14.683 6.854 -16.511 1.00 93.88 211 LEU A O 1
ATOM 1588 N N . VAL A 1 212 ? 15.091 8.719 -17.696 1.00 91.75 212 VAL A N 1
ATOM 1589 C CA . VAL A 1 212 ? 16.440 8.350 -18.155 1.00 91.75 212 VAL A CA 1
ATOM 1590 C C . VAL A 1 212 ? 17.397 9.462 -17.734 1.00 91.75 212 VAL A C 1
ATOM 1592 O O . VAL A 1 212 ? 17.340 10.589 -18.238 1.00 91.75 212 VAL A O 1
ATOM 1595 N N . GLY A 1 213 ? 18.268 9.162 -16.769 1.00 88.31 213 GLY A N 1
ATOM 1596 C CA . GLY A 1 213 ? 18.960 10.190 -15.996 1.00 88.31 213 GLY A CA 1
ATOM 1597 C C . GLY A 1 213 ? 17.956 11.015 -15.190 1.00 88.31 213 GLY A C 1
ATOM 1598 O O . GLY A 1 213 ? 17.214 10.472 -14.380 1.00 88.31 213 GLY A O 1
ATOM 1599 N N . GLU A 1 214 ? 17.915 12.324 -15.433 1.00 87.50 214 GLU A N 1
ATOM 1600 C CA . GLU A 1 214 ? 16.966 13.242 -14.781 1.00 87.50 214 GLU A CA 1
ATOM 1601 C C . GLU A 1 214 ? 15.759 13.588 -15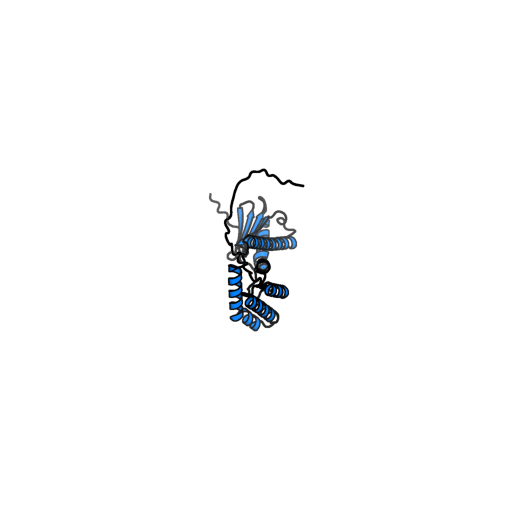.667 1.00 87.50 214 GLU A C 1
ATOM 1603 O O . GLU A 1 214 ? 14.848 14.285 -15.228 1.00 87.50 214 GLU A O 1
ATOM 1608 N N . ASN A 1 215 ? 15.742 13.113 -16.916 1.00 86.94 215 ASN A N 1
ATOM 1609 C CA . ASN A 1 215 ? 14.718 13.487 -17.883 1.00 86.94 215 ASN A CA 1
ATOM 1610 C C . ASN A 1 215 ? 13.569 12.493 -17.858 1.00 86.94 215 ASN A C 1
ATOM 1612 O O . ASN A 1 215 ? 13.781 11.290 -18.020 1.00 86.94 215 ASN A O 1
ATOM 1616 N N . GLU A 1 216 ? 12.355 13.009 -17.726 1.00 89.12 216 GLU A N 1
ATOM 1617 C CA . GLU A 1 216 ? 11.149 12.225 -17.932 1.00 89.12 216 GLU A CA 1
ATOM 1618 C C . GLU A 1 216 ? 10.965 11.936 -19.415 1.00 89.12 216 GLU A C 1
ATOM 1620 O O . GLU A 1 216 ? 10.860 12.852 -20.230 1.00 89.12 216 GLU A O 1
ATOM 1625 N N . VAL A 1 217 ? 10.960 10.651 -19.761 1.00 89.25 217 VAL A N 1
ATOM 1626 C CA . VAL A 1 217 ? 10.879 10.206 -21.155 1.00 89.25 217 VAL A CA 1
ATOM 1627 C C . VAL A 1 217 ? 9.544 9.550 -21.476 1.00 89.25 217 VAL A C 1
ATOM 1629 O O . VAL A 1 217 ? 9.103 9.619 -22.621 1.00 89.25 217 VAL A O 1
ATOM 1632 N N . ILE A 1 218 ? 8.891 8.934 -20.487 1.00 90.81 218 ILE A N 1
ATOM 1633 C CA . ILE A 1 218 ? 7.599 8.262 -20.643 1.00 90.81 218 ILE A CA 1
ATOM 1634 C C . ILE A 1 218 ? 6.726 8.574 -19.429 1.00 90.81 218 ILE A C 1
ATOM 1636 O O . ILE A 1 218 ? 7.169 8.440 -18.286 1.00 90.81 218 ILE A O 1
ATOM 1640 N N . GLU A 1 219 ? 5.471 8.923 -19.701 1.00 90.69 219 GLU A N 1
ATOM 1641 C CA . GLU A 1 219 ? 4.404 9.041 -18.711 1.00 90.69 219 GLU A CA 1
ATOM 1642 C C . GLU A 1 219 ? 3.209 8.206 -19.175 1.00 90.69 219 GLU A C 1
ATOM 1644 O O . GLU A 1 219 ? 2.799 8.277 -20.334 1.00 90.69 219 GLU A O 1
ATOM 1649 N N . ARG A 1 220 ? 2.623 7.442 -18.255 1.00 88.69 220 ARG A N 1
ATOM 1650 C CA . ARG A 1 220 ? 1.339 6.768 -18.450 1.00 88.69 220 ARG A CA 1
ATOM 1651 C C . ARG A 1 220 ? 0.429 7.069 -17.269 1.00 88.69 220 ARG A C 1
ATOM 1653 O O . ARG A 1 220 ? 0.833 6.906 -16.121 1.00 88.69 220 ARG A O 1
ATOM 1660 N N . SER A 1 221 ? -0.822 7.404 -17.545 1.00 86.75 221 SER A N 1
ATOM 1661 C CA . SER A 1 221 ? -1.849 7.659 -16.531 1.00 86.75 221 SER A CA 1
ATOM 1662 C C . SER A 1 221 ? -3.151 6.937 -16.880 1.00 86.75 221 SER A C 1
ATOM 1664 O O . SER A 1 221 ? -3.291 6.375 -17.969 1.00 86.75 221 SER A O 1
ATOM 1666 N N . SER A 1 222 ? -4.138 6.976 -15.984 1.00 76.81 222 SER A N 1
ATOM 1667 C CA . SER A 1 222 ? -5.487 6.467 -16.271 1.00 76.81 222 SER A CA 1
ATOM 1668 C C . SER A 1 222 ? -6.143 7.159 -17.479 1.00 76.81 222 SER A C 1
ATOM 1670 O O . SER A 1 222 ? -6.973 6.560 -18.159 1.00 76.81 222 SER A O 1
ATOM 1672 N N . GLU A 1 223 ? -5.755 8.404 -17.777 1.00 78.62 223 GLU A N 1
ATOM 1673 C CA . GLU A 1 223 ? -6.248 9.169 -18.931 1.00 78.62 223 GLU A CA 1
ATOM 1674 C C . GLU A 1 223 ? -5.456 8.870 -20.215 1.00 78.62 223 GLU A C 1
ATOM 1676 O O . GLU A 1 223 ? -6.017 8.896 -21.312 1.00 78.62 223 GLU A O 1
ATOM 1681 N N . ASN A 1 224 ? -4.164 8.543 -20.090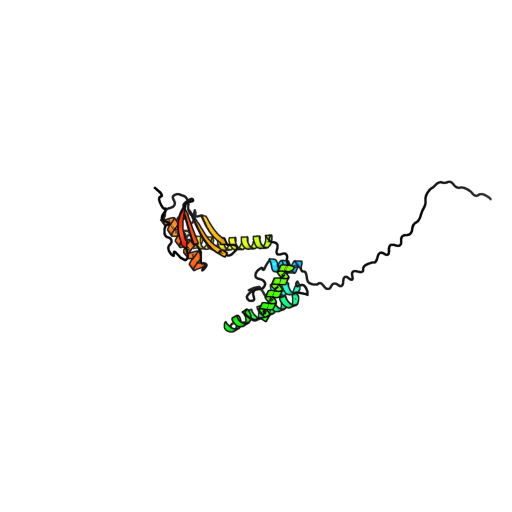 1.00 79.00 224 ASN A N 1
ATOM 1682 C CA . ASN A 1 224 ? -3.298 8.154 -21.200 1.00 79.00 224 ASN A CA 1
ATOM 1683 C C . ASN A 1 224 ? -2.801 6.713 -21.030 1.00 79.00 224 ASN A C 1
ATOM 1685 O O . ASN A 1 224 ? -1.767 6.444 -20.417 1.00 79.00 224 ASN A O 1
ATOM 1689 N N . LEU A 1 225 ? -3.534 5.785 -21.646 1.00 79.69 225 LEU A N 1
ATOM 1690 C CA . LEU A 1 225 ? -3.342 4.338 -21.522 1.00 79.69 225 LEU A CA 1
ATOM 1691 C C . LEU A 1 225 ? -2.127 3.786 -22.281 1.00 79.69 225 LEU A C 1
ATOM 1693 O O . LEU A 1 225 ? -2.002 2.566 -22.421 1.00 79.69 225 LEU A O 1
ATOM 1697 N N . SER A 1 226 ? -1.250 4.638 -22.807 1.00 82.31 226 SER A N 1
ATOM 1698 C CA . SER A 1 226 ? -0.063 4.214 -23.546 1.00 82.31 226 SER A CA 1
ATOM 1699 C C . SER A 1 226 ? 1.206 4.636 -22.818 1.00 82.31 226 SER A C 1
ATOM 1701 O O . SER A 1 226 ? 1.299 5.749 -22.317 1.00 82.31 226 SER A O 1
ATOM 1703 N N . CYS A 1 227 ? 2.191 3.738 -22.772 1.00 83.31 227 CYS A N 1
ATOM 1704 C CA . CYS A 1 227 ? 3.567 4.086 -22.420 1.00 83.31 227 CYS A CA 1
ATOM 1705 C C . CYS A 1 227 ? 4.203 4.800 -23.618 1.00 83.31 227 CYS A C 1
ATOM 1707 O O . CYS A 1 227 ? 5.020 4.221 -24.327 1.00 83.31 227 CYS A O 1
ATOM 1709 N N . ALA A 1 228 ? 3.738 6.014 -23.907 1.00 70.69 228 ALA A N 1
ATOM 1710 C CA . ALA A 1 228 ? 4.199 6.809 -25.035 1.00 70.69 228 ALA A CA 1
ATOM 1711 C C . ALA A 1 228 ? 5.112 7.944 -24.564 1.00 70.69 228 ALA A C 1
ATOM 1713 O O . ALA A 1 228 ? 5.037 8.411 -23.427 1.00 70.69 228 ALA A O 1
ATOM 1714 N N . THR A 1 229 ? 5.993 8.374 -25.460 1.00 67.75 229 THR A N 1
ATOM 1715 C CA . THR A 1 229 ? 6.974 9.423 -25.200 1.00 67.75 229 THR A CA 1
ATOM 1716 C C . THR A 1 229 ? 6.286 10.739 -24.848 1.00 67.75 229 THR A C 1
ATOM 1718 O O . THR A 1 229 ? 5.362 11.156 -25.549 1.00 67.75 229 THR A O 1
ATOM 1721 N N . LYS A 1 230 ? 6.789 11.451 -23.834 1.00 63.06 230 LYS A N 1
ATOM 1722 C CA . LYS A 1 230 ? 6.583 12.904 -23.788 1.00 63.06 230 LYS A CA 1
ATOM 1723 C C . LYS A 1 230 ? 7.406 13.500 -24.926 1.00 63.06 230 LYS A C 1
ATOM 1725 O O . LYS A 1 230 ? 8.623 13.328 -24.950 1.00 63.06 230 LYS A O 1
ATOM 1730 N N . GLU A 1 231 ? 6.762 14.148 -25.898 1.00 47.78 231 GLU A N 1
ATOM 1731 C CA . GLU A 1 231 ? 7.496 14.975 -26.858 1.00 47.78 231 GLU A CA 1
ATOM 1732 C C . GLU A 1 231 ? 8.308 15.994 -26.053 1.00 47.78 231 GLU A C 1
ATOM 1734 O O . GLU A 1 231 ? 7.752 16.851 -25.367 1.00 47.78 231 GLU A O 1
ATOM 1739 N N . ILE A 1 232 ? 9.635 15.868 -26.090 1.00 47.25 232 ILE A N 1
ATOM 1740 C CA . ILE A 1 232 ? 10.519 16.928 -25.626 1.00 47.25 232 ILE A CA 1
ATOM 1741 C C . ILE A 1 232 ? 10.284 18.071 -26.609 1.00 47.25 232 ILE A C 1
ATOM 1743 O O . ILE A 1 232 ? 10.734 17.988 -27.754 1.00 47.25 232 ILE A O 1
ATOM 1747 N N . GLU A 1 233 ? 9.554 19.109 -26.196 1.00 37.12 233 GLU A N 1
ATOM 1748 C CA . GLU A 1 233 ? 9.527 20.369 -26.932 1.00 37.12 233 GLU A CA 1
ATOM 1749 C C . GLU A 1 233 ? 10.980 20.852 -27.043 1.00 37.12 233 GLU A C 1
ATOM 1751 O O . GLU A 1 233 ? 11.572 21.349 -26.084 1.00 37.12 233 GLU A O 1
ATOM 1756 N N . GLN A 1 234 ? 11.592 20.649 -28.211 1.00 34.22 234 GLN A N 1
ATOM 1757 C CA . GLN A 1 234 ? 12.818 21.341 -28.572 1.00 34.22 234 GLN A CA 1
ATOM 1758 C C . GLN A 1 234 ? 12.450 22.817 -28.713 1.00 34.22 234 GLN A C 1
ATOM 1760 O O . GLN A 1 234 ? 11.951 23.247 -29.748 1.00 34.22 234 GLN A O 1
ATOM 1765 N N . THR A 1 235 ? 12.649 23.598 -27.655 1.00 35.91 235 THR A N 1
ATOM 1766 C CA . THR A 1 235 ? 12.791 25.044 -27.809 1.00 35.91 235 THR A CA 1
ATOM 1767 C C . THR A 1 235 ? 14.092 25.304 -28.562 1.00 35.91 235 THR A C 1
ATOM 1769 O O . THR A 1 235 ? 15.169 25.092 -27.999 1.00 35.91 235 THR A O 1
ATOM 1772 N N . ASP A 1 236 ? 13.955 25.702 -29.831 1.00 36.50 236 ASP A N 1
ATOM 1773 C CA . ASP A 1 236 ? 15.006 26.309 -30.665 1.00 36.50 236 ASP A CA 1
ATOM 1774 C C . ASP A 1 236 ? 15.650 27.543 -29.999 1.00 36.50 236 ASP A C 1
ATOM 1776 O O . ASP A 1 236 ? 14.922 28.323 -29.332 1.00 36.50 236 ASP A O 1
#

Sequence (236 aa):
MRINNTNTAVGTKLALLLVTLIVAVSAVSCGNNSDGDVTAYCDVISKNLDLGVPDTNLPIDQLDLLITLAPSEVKKVVTKIRNTSADVAEISALDQLFAATFDPEAIDAQNTFQIYNSQNCNINTDIVEDLVSATQASIQSELEQFLSVNYEEENWSKEAQIDVVFNGIVTVGVKGSLALGSGFQDAESLCQALSLWLYAVKEVEGTVIVLVGENEVIERSSENLSCATKEIEQTD

Nearest PDB structures (foldseek):
  5x4h-assembly1_A  TM=2.717E-01  e=1.808E-01  Pyrococcus furiosus DSM 3638
  6drz-assembly1_A  TM=2.789E-01  e=1.727E+00  Homo sapiens
  8p5d-assembly1_SH0  TM=2.179E-01  e=1.362E+00  Spraguea lophii 42_110

Foldseek 3Di:
DDDDDDDDDDDDDDDDDDDDDPPPPPPPVPPPPVQFALVVLLVLCLVQVVPQQLQPPDPLVSLVVNLRRHGPQLNVLSVLSSVLNVVLVPDPDPVVNVCSNPPPVSNVSSVVVVVCCVVRRPSDVVSLVVVLVVLLVVVVVVLLVLCCVPPVPQPCNVAKDKHFDDDRNDGAEIEIEHEAPDDPVSQQVVQVSRCCCQCPVVVHFHKYWYYHHNDTFFIDGPVRNHRHGDPPPPPD

Mean predicted aligned error: 17.12 Å

Radius of gyration: 34.56 Å; Cα contacts (8 Å, |Δi|>4): 259; chains: 1; bounding box: 55×44×139 Å

pLDDT: mean 74.08, std 19.22, range [26.78, 97.06]

Solvent-accessible surface area (backbone atoms only — not comparable to full-atom values): 14058 Å² total; per-residue (Å²): 131,93,77,83,88,75,90,87,79,87,78,89,78,90,78,88,79,92,74,89,72,81,76,76,76,73,72,72,74,81,71,81,68,79,58,33,39,62,67,64,29,35,53,55,43,67,77,38,80,66,72,58,52,72,82,50,90,64,57,67,70,59,46,55,49,44,40,68,23,29,29,72,90,50,25,66,39,49,47,49,53,45,50,51,38,55,55,53,75,69,52,87,49,68,74,56,43,54,52,58,65,66,28,68,71,55,53,51,33,26,51,53,50,49,54,49,42,71,74,70,33,83,71,48,66,65,59,53,50,51,49,44,51,52,51,52,51,49,55,43,49,51,51,53,50,52,42,55,74,75,36,60,86,45,87,48,58,86,66,48,49,74,46,71,36,62,64,84,84,45,70,47,29,38,39,40,33,32,55,75,85,64,53,70,68,51,50,42,52,50,42,50,53,54,44,46,44,41,50,71,70,65,67,44,74,39,37,40,39,28,26,49,52,91,42,74,44,31,51,26,35,82,90,41,89,47,73,41,68,54,81,76,79,79,80,126